Protein AF-A0A936Q5A4-F1 (afdb_monomer_lite)

Secondary structure (DSSP, 8-state):
--SSPPP--EE---SS-EETTEEBPB---GGGHHHHHHHHHHHHHHHHHHHHHHHHHHHHHHHTTTSTTHHHHHHHHHHHHHHHHHHHHHHHHHHHHHHHHHHHTT--EEEEEEESSSSEEEEEEESS--SS-EETTEEBPBTTPEEEESSSS-EE----EEEEE--SS-TTS-HHHHHHHHHHH-EEPB--

Radius of gyration: 20.7 Å; chains: 1; bounding box: 49×30×66 Å

Foldseek 3Di:
DDDDFDQFADDDAFPPDDDPNFGFFFFFALVCQVVLVVLQVVLQVVLVVLVVQLVVLVVQLVVCPPPPCNVVSVVSSVVSVVVSVVSQVVLLVVSVVVLVVRVVVPGGWGAACDDPPPDGLGIKGFNDAAPADDRPNGHFHKFQTWIRTSHDDIGTHHDAALVDFDFNDPPPDPCPVRVVVSNVIGHTHGHD

Structure (mmCIF, N/CA/C/O backbone):
data_AF-A0A936Q5A4-F1
#
_entry.id   AF-A0A936Q5A4-F1
#
loop_
_atom_site.group_PDB
_atom_site.id
_atom_site.type_symbol
_atom_site.label_atom_id
_atom_site.label_alt_id
_atom_site.label_comp_id
_atom_site.label_asym_id
_atom_site.label_entity_id
_atom_site.label_seq_id
_atom_site.pdbx_PDB_ins_code
_atom_site.Cartn_x
_atom_site.Cartn_y
_atom_site.Cartn_z
_atom_site.occupancy
_atom_site.B_iso_or_equiv
_atom_site.auth_seq_id
_atom_site.auth_comp_id
_atom_site.auth_asym_id
_atom_site.auth_atom_id
_atom_site.pdbx_PDB_model_num
ATOM 1 N N . MET A 1 1 ? -12.667 -2.696 -1.954 1.00 37.38 1 MET A N 1
ATOM 2 C CA . MET A 1 1 ? -12.522 -2.357 -3.385 1.00 37.38 1 MET A CA 1
ATOM 3 C C . MET A 1 1 ? -12.455 -0.845 -3.484 1.00 37.38 1 MET A C 1
ATOM 5 O O . MET A 1 1 ? -13.443 -0.190 -3.174 1.00 37.38 1 MET A O 1
ATOM 9 N N . HIS A 1 2 ? -11.278 -0.306 -3.791 1.00 42.81 2 HIS A N 1
ATOM 10 C CA . HIS A 1 2 ? -11.069 1.128 -3.991 1.00 42.81 2 HIS A CA 1
ATOM 11 C C . HIS A 1 2 ? -11.726 1.558 -5.322 1.00 42.81 2 HIS A C 1
ATOM 13 O O . HIS A 1 2 ? -11.563 0.855 -6.322 1.00 42.81 2 HIS A O 1
ATOM 19 N N . PRO A 1 3 ? -12.502 2.663 -5.364 1.00 50.62 3 PRO A N 1
ATOM 20 C CA . PRO A 1 3 ? -12.944 3.253 -6.622 1.00 50.62 3 PRO A CA 1
ATOM 21 C C . PRO A 1 3 ? -11.748 3.928 -7.297 1.00 50.62 3 PRO A C 1
ATOM 23 O O . PRO A 1 3 ? -11.282 4.953 -6.820 1.00 50.62 3 PRO A O 1
ATOM 26 N N . LEU A 1 4 ? -11.315 3.345 -8.410 1.00 48.78 4 LEU A N 1
ATOM 27 C CA . LEU A 1 4 ? -10.126 3.653 -9.207 1.00 48.78 4 LEU A CA 1
ATOM 28 C C . LEU A 1 4 ? -8.837 2.976 -8.720 1.00 48.78 4 LEU A C 1
ATOM 30 O O . LEU A 1 4 ? -8.410 3.166 -7.591 1.00 48.78 4 LEU A O 1
ATOM 34 N N . PRO A 1 5 ? -8.181 2.208 -9.590 1.00 55.22 5 PRO A N 1
ATOM 35 C CA . PRO A 1 5 ? -6.798 1.823 -9.380 1.00 55.22 5 PRO A CA 1
ATOM 36 C C .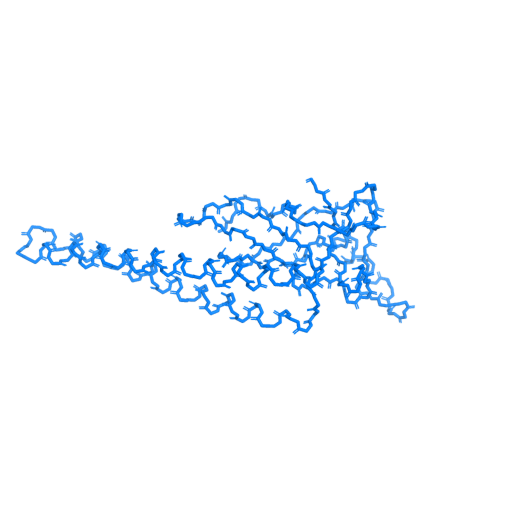 PRO A 1 5 ? -5.854 3.021 -9.584 1.00 55.22 5 PRO A C 1
ATOM 38 O O . PRO A 1 5 ? -6.187 3.941 -10.340 1.00 55.22 5 PRO A O 1
ATOM 41 N N . PRO A 1 6 ? -4.690 3.038 -8.915 1.00 65.00 6 PRO A N 1
ATOM 42 C CA . PRO A 1 6 ? -3.858 4.225 -8.822 1.00 65.00 6 PRO A CA 1
ATOM 43 C C . PRO A 1 6 ? -3.269 4.635 -10.168 1.00 65.00 6 PRO A C 1
ATOM 45 O O . PRO A 1 6 ? -2.669 3.852 -10.913 1.00 65.00 6 PRO A O 1
ATOM 48 N N . VAL A 1 7 ? -3.400 5.930 -10.421 1.00 73.31 7 VAL A N 1
ATOM 49 C CA . VAL A 1 7 ? -2.495 6.676 -11.282 1.00 73.31 7 VAL A CA 1
ATOM 50 C C . VAL A 1 7 ? -1.293 7.057 -10.416 1.00 73.31 7 VAL A C 1
ATOM 52 O O . VAL A 1 7 ? -1.463 7.521 -9.286 1.00 73.31 7 VAL A O 1
ATOM 55 N N . LEU A 1 8 ? -0.081 6.797 -10.905 1.00 78.75 8 LEU A N 1
ATOM 56 C CA . LEU A 1 8 ? 1.142 7.000 -10.135 1.00 78.75 8 LEU A CA 1
ATOM 57 C C . LEU A 1 8 ? 1.443 8.489 -9.941 1.00 78.75 8 LEU A C 1
ATOM 59 O O . LEU A 1 8 ? 2.065 9.135 -10.774 1.00 78.75 8 LEU A O 1
ATOM 63 N N . THR A 1 9 ? 1.054 9.008 -8.788 1.00 79.88 9 THR A N 1
ATOM 64 C CA . THR A 1 9 ? 1.416 10.345 -8.306 1.00 79.88 9 THR A CA 1
ATOM 65 C C . THR A 1 9 ? 2.540 10.248 -7.276 1.00 79.88 9 THR A C 1
ATOM 67 O O . THR A 1 9 ? 2.590 9.262 -6.544 1.00 79.88 9 THR A O 1
ATOM 70 N N . GLY A 1 10 ? 3.416 11.252 -7.155 1.00 81.06 10 GLY A N 1
ATOM 71 C CA . GLY A 1 10 ? 4.368 11.337 -6.036 1.00 81.06 10 GLY A CA 1
ATOM 72 C C . GLY A 1 10 ? 5.844 11.517 -6.411 1.00 81.06 10 GLY A C 1
ATOM 73 O O . GLY A 1 10 ? 6.179 12.211 -7.362 1.00 81.06 10 GLY A O 1
ATOM 74 N N . GLY A 1 11 ? 6.723 10.974 -5.561 1.00 72.31 11 GLY A N 1
ATOM 75 C CA . GLY A 1 11 ? 8.165 11.249 -5.496 1.00 72.31 11 GLY A CA 1
ATOM 76 C C . GLY A 1 11 ? 9.022 10.495 -6.523 1.00 72.31 11 GLY A C 1
ATOM 77 O O . GLY A 1 11 ? 8.557 9.568 -7.186 1.00 72.31 11 GLY A O 1
ATOM 78 N N . PRO A 1 12 ? 10.302 10.886 -6.666 1.00 70.00 12 PRO A N 1
ATOM 79 C CA . PRO A 1 12 ? 10.798 11.280 -7.969 1.00 70.00 12 PRO A CA 1
ATOM 80 C C . PRO A 1 12 ? 10.925 10.101 -8.944 1.00 70.00 12 PRO A C 1
ATOM 82 O O . PRO A 1 12 ? 11.543 9.071 -8.636 1.00 70.00 12 PRO A O 1
ATOM 85 N N . PRO A 1 13 ? 10.394 10.263 -10.160 1.00 77.62 13 PRO A N 1
ATOM 86 C CA . PRO A 1 13 ? 10.689 9.375 -11.272 1.00 77.62 13 PRO A CA 1
ATOM 87 C C . PRO A 1 13 ? 12.168 9.488 -11.695 1.00 77.62 13 PRO A C 1
ATOM 89 O O . PRO A 1 13 ? 12.983 10.181 -11.079 1.00 77.62 13 PRO A O 1
ATOM 92 N N . ALA A 1 14 ? 12.582 8.729 -12.707 1.00 82.94 14 ALA A N 1
ATOM 93 C CA . ALA A 1 14 ? 13.964 8.704 -13.170 1.00 82.94 14 ALA A CA 1
ATOM 94 C C . ALA A 1 14 ? 14.436 10.104 -13.617 1.00 82.94 14 ALA A C 1
ATOM 96 O O . ALA A 1 14 ? 13.806 10.694 -14.491 1.00 82.94 14 ALA A O 1
ATOM 97 N N . PRO A 1 15 ? 15.567 10.621 -13.092 1.00 80.50 15 PRO A N 1
ATOM 98 C CA . PRO A 1 15 ? 16.010 11.999 -13.342 1.00 80.50 15 PRO A CA 1
ATOM 99 C C . PRO A 1 15 ? 16.393 12.279 -14.803 1.00 80.50 15 PRO A C 1
ATOM 101 O O . PRO A 1 15 ? 16.500 13.433 -15.202 1.00 80.50 15 PRO A O 1
ATOM 104 N N . ASN A 1 16 ? 16.654 11.236 -15.593 1.00 86.12 16 ASN A N 1
ATOM 105 C CA . ASN A 1 16 ? 17.267 11.341 -16.916 1.00 86.12 16 ASN A CA 1
ATOM 106 C C . ASN A 1 16 ? 16.658 10.408 -17.975 1.00 86.12 16 ASN A C 1
ATOM 108 O O . ASN A 1 16 ? 17.156 10.373 -19.098 1.00 86.12 16 ASN A O 1
ATOM 112 N N . VAL A 1 17 ? 15.623 9.634 -17.639 1.00 89.31 17 VAL A N 1
ATOM 113 C CA . VAL A 1 17 ? 14.974 8.721 -18.588 1.00 89.31 17 VAL A CA 1
ATOM 114 C C . VAL A 1 17 ? 13.547 9.185 -18.800 1.00 89.31 17 VAL A C 1
ATOM 116 O O . VAL A 1 17 ? 12.733 9.140 -17.879 1.00 89.31 17 VAL A O 1
ATOM 119 N N . LEU A 1 18 ? 13.270 9.635 -20.022 1.00 89.62 18 LEU A N 1
ATOM 120 C CA . LEU A 1 18 ? 11.949 10.076 -20.444 1.00 89.62 18 LEU A CA 1
ATOM 121 C C . LEU A 1 18 ? 11.281 8.993 -21.287 1.00 89.62 18 LEU A C 1
ATOM 123 O O . LEU A 1 18 ? 11.891 8.432 -22.196 1.00 89.62 18 LEU A O 1
ATOM 127 N N . ILE A 1 19 ? 10.007 8.750 -21.017 1.00 87.88 19 ILE A N 1
ATOM 128 C CA . ILE A 1 19 ? 9.121 7.910 -21.812 1.00 87.88 19 ILE A CA 1
ATOM 129 C C . ILE A 1 19 ? 7.900 8.767 -22.153 1.00 87.88 19 ILE A C 1
ATOM 131 O O . ILE A 1 19 ? 7.297 9.376 -21.278 1.00 87.88 19 ILE A O 1
ATOM 135 N N . GLY A 1 20 ? 7.587 8.918 -23.442 1.00 84.00 20 GLY A N 1
ATOM 136 C CA . GLY A 1 20 ? 6.508 9.816 -23.873 1.00 84.00 20 GLY A CA 1
ATOM 137 C C . GLY A 1 20 ? 6.646 11.255 -23.353 1.00 84.00 20 GLY A C 1
ATOM 138 O O . GLY A 1 20 ? 5.641 11.866 -23.016 1.00 84.00 20 GLY A O 1
ATOM 139 N N . TYR A 1 21 ? 7.881 11.772 -23.273 1.00 85.19 21 TYR A N 1
ATOM 140 C CA . TYR A 1 21 ? 8.246 13.096 -22.729 1.00 85.19 21 TYR A CA 1
ATOM 141 C C . TYR A 1 21 ? 8.096 13.280 -21.211 1.00 85.19 21 TYR A C 1
ATOM 143 O O . TYR A 1 21 ? 8.393 14.359 -20.707 1.00 85.19 21 TYR A O 1
ATOM 151 N N . LEU A 1 22 ? 7.708 12.236 -20.480 1.00 86.75 22 LEU A N 1
ATOM 152 C CA . LEU A 1 22 ? 7.526 12.257 -19.030 1.00 86.75 22 LEU A CA 1
ATOM 153 C C . LEU A 1 22 ? 8.560 11.353 -18.357 1.00 86.75 22 LEU A C 1
ATOM 155 O O . LEU A 1 22 ? 9.057 10.398 -18.954 1.00 86.75 22 LEU A O 1
ATOM 159 N N . MET A 1 23 ? 8.927 11.666 -17.120 1.00 87.81 23 MET A N 1
ATOM 160 C CA . MET A 1 23 ? 9.971 10.934 -16.408 1.00 87.81 23 MET A CA 1
ATOM 161 C C . MET A 1 23 ? 9.507 9.510 -16.077 1.00 87.81 23 MET A C 1
ATOM 163 O O . MET A 1 23 ? 8.408 9.301 -15.564 1.00 87.81 23 MET A O 1
ATOM 167 N N . ALA A 1 24 ? 10.345 8.519 -16.375 1.00 90.81 24 ALA A N 1
ATOM 168 C CA . ALA A 1 24 ? 9.991 7.111 -16.244 1.00 90.81 24 ALA A CA 1
ATOM 169 C C . ALA A 1 24 ? 9.980 6.634 -14.785 1.00 90.81 24 ALA A C 1
ATOM 171 O O . ALA A 1 24 ? 10.880 6.957 -14.008 1.00 90.81 24 ALA A O 1
ATOM 172 N N . TRP A 1 25 ? 9.003 5.806 -14.420 1.00 91.38 25 TRP A N 1
ATOM 173 C CA . TRP A 1 25 ? 8.920 5.224 -13.080 1.00 91.38 25 TRP A CA 1
ATOM 174 C C . TRP A 1 25 ? 9.818 4.005 -12.909 1.00 91.38 25 TRP A C 1
ATOM 176 O O . TRP A 1 25 ? 9.953 3.161 -13.799 1.00 91.38 25 TRP A O 1
ATOM 186 N N . LYS A 1 26 ? 10.393 3.907 -11.711 1.00 93.19 26 LYS A N 1
ATOM 187 C CA . LYS A 1 26 ? 11.286 2.828 -11.296 1.00 93.19 26 LYS A CA 1
ATOM 188 C C . LYS A 1 26 ? 10.664 2.041 -10.150 1.00 93.19 26 LYS A C 1
ATOM 190 O O . LYS A 1 26 ? 10.246 2.628 -9.153 1.00 93.19 26 LYS A O 1
ATOM 195 N N . GLY A 1 27 ? 10.639 0.724 -10.278 1.00 92.25 27 GLY A N 1
ATOM 196 C CA . GLY A 1 27 ? 10.258 -0.184 -9.209 1.00 92.25 27 GLY A CA 1
ATOM 197 C C . GLY A 1 27 ? 11.411 -0.402 -8.244 1.00 92.25 27 GLY A C 1
ATOM 198 O O . GLY A 1 27 ? 12.525 0.082 -8.447 1.00 92.25 27 GLY A O 1
ATOM 199 N N . ILE A 1 28 ? 11.156 -1.151 -7.183 1.00 92.75 28 ILE A N 1
ATOM 200 C CA . ILE A 1 28 ? 12.224 -1.562 -6.276 1.00 92.75 28 ILE A CA 1
ATOM 201 C C . ILE A 1 28 ? 13.073 -2.677 -6.895 1.00 92.75 28 ILE A C 1
ATOM 203 O O . ILE A 1 28 ? 12.580 -3.437 -7.735 1.00 92.75 28 ILE A O 1
ATOM 207 N N . PRO A 1 29 ? 14.338 -2.838 -6.468 1.00 86.50 29 PRO A N 1
ATOM 208 C CA . PRO A 1 29 ? 15.112 -4.021 -6.811 1.00 86.50 29 PRO A CA 1
ATOM 209 C C . PRO A 1 29 ? 14.345 -5.292 -6.429 1.00 86.50 29 PRO A C 1
ATOM 211 O O . PRO A 1 29 ? 13.859 -5.408 -5.303 1.00 86.50 29 PRO A O 1
ATOM 214 N N . LEU A 1 30 ? 14.279 -6.271 -7.336 1.00 76.81 30 LEU A N 1
ATOM 215 C CA . LEU A 1 30 ? 13.471 -7.486 -7.151 1.00 76.81 30 LEU A CA 1
ATOM 216 C C . LEU A 1 30 ? 13.832 -8.264 -5.869 1.00 76.81 30 LEU A C 1
ATOM 218 O O . LEU A 1 30 ? 12.978 -8.906 -5.267 1.00 76.81 30 LEU A O 1
ATOM 222 N N . ALA A 1 31 ? 15.080 -8.152 -5.403 1.00 79.44 31 ALA A N 1
ATOM 223 C CA . ALA A 1 31 ? 15.535 -8.740 -4.143 1.00 79.44 31 ALA A CA 1
ATOM 224 C C . ALA A 1 31 ? 14.846 -8.154 -2.892 1.00 79.44 31 ALA A C 1
ATOM 226 O O . ALA A 1 31 ? 14.717 -8.850 -1.889 1.00 79.44 31 ALA A O 1
ATOM 227 N N . ALA A 1 32 ? 14.391 -6.898 -2.934 1.00 82.94 32 ALA A N 1
ATOM 228 C CA . ALA A 1 32 ? 13.703 -6.247 -1.817 1.00 82.94 32 ALA A CA 1
ATOM 229 C C . ALA A 1 32 ? 12.193 -6.561 -1.779 1.00 82.94 32 ALA A C 1
ATOM 231 O O . ALA A 1 32 ? 11.551 -6.402 -0.739 1.00 82.94 32 ALA A O 1
ATOM 232 N N . ALA A 1 33 ? 11.621 -7.041 -2.890 1.00 85.69 33 ALA A N 1
ATOM 233 C CA . ALA A 1 33 ? 10.179 -7.219 -3.046 1.00 85.69 33 ALA A CA 1
ATOM 234 C C . ALA A 1 33 ? 9.550 -8.238 -2.082 1.00 85.69 33 ALA A C 1
ATOM 236 O O . ALA A 1 33 ? 8.516 -7.912 -1.493 1.00 85.69 33 ALA A O 1
ATOM 237 N N . PRO A 1 34 ? 10.153 -9.418 -1.824 1.00 87.00 34 PRO A N 1
ATOM 238 C CA . PRO A 1 34 ? 9.590 -10.380 -0.878 1.00 87.00 34 PRO A CA 1
ATOM 239 C C . PRO A 1 34 ? 9.469 -9.831 0.547 1.00 87.00 34 PRO A C 1
ATOM 241 O O . PRO A 1 34 ? 8.490 -10.120 1.228 1.00 87.00 34 PRO A O 1
ATOM 244 N N . GLY A 1 35 ? 10.433 -9.014 0.991 1.00 85.19 35 GLY A N 1
ATOM 245 C CA . GLY A 1 35 ? 10.423 -8.426 2.332 1.00 85.19 35 GLY A CA 1
ATOM 246 C C . GLY A 1 35 ? 9.286 -7.422 2.520 1.00 85.19 35 GLY A C 1
ATOM 247 O O . GLY A 1 35 ? 8.566 -7.487 3.515 1.00 85.19 35 GLY A O 1
ATOM 248 N N . ILE A 1 36 ? 9.080 -6.540 1.536 1.00 87.19 36 ILE A N 1
ATOM 249 C CA . ILE A 1 36 ? 7.986 -5.558 1.559 1.00 87.19 36 ILE A CA 1
ATOM 250 C C . ILE A 1 36 ? 6.625 -6.257 1.448 1.00 87.19 36 ILE A C 1
ATOM 252 O O . ILE A 1 36 ? 5.720 -5.952 2.223 1.00 87.19 36 ILE A O 1
ATOM 256 N N . MET A 1 37 ? 6.489 -7.245 0.555 1.00 86.75 37 MET A N 1
ATOM 257 C CA . MET A 1 37 ? 5.259 -8.036 0.436 1.00 86.75 37 MET A CA 1
ATOM 258 C C . MET A 1 37 ? 4.914 -8.762 1.738 1.00 86.75 37 MET A C 1
ATOM 260 O O . MET A 1 37 ? 3.784 -8.658 2.213 1.00 86.75 37 MET A O 1
ATOM 264 N N . ALA A 1 38 ? 5.878 -9.454 2.350 1.00 86.69 38 ALA A N 1
ATOM 265 C CA . ALA A 1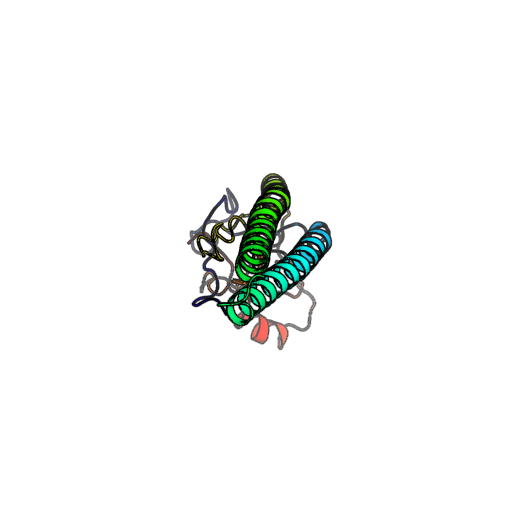 38 ? 5.651 -10.177 3.598 1.00 86.69 38 ALA A CA 1
ATOM 266 C C . ALA A 1 38 ? 5.250 -9.236 4.746 1.00 86.69 38 ALA A C 1
ATOM 268 O O . ALA A 1 38 ? 4.327 -9.551 5.497 1.00 86.69 38 ALA A O 1
ATOM 269 N N . ALA A 1 39 ? 5.896 -8.069 4.852 1.00 86.44 39 ALA A N 1
ATOM 270 C CA . ALA A 1 39 ? 5.536 -7.052 5.836 1.00 86.44 39 ALA A CA 1
ATOM 271 C C . ALA A 1 39 ? 4.106 -6.533 5.615 1.00 86.44 39 ALA A C 1
ATOM 273 O O . ALA A 1 39 ? 3.321 -6.500 6.563 1.00 86.44 39 ALA A O 1
ATOM 274 N N . SER A 1 40 ? 3.741 -6.208 4.368 1.00 86.38 40 SER A N 1
ATOM 275 C CA . SER A 1 40 ? 2.396 -5.724 4.033 1.00 86.38 40 SER A CA 1
ATOM 276 C C . SER A 1 40 ? 1.311 -6.753 4.365 1.00 86.38 40 SER A C 1
ATOM 278 O O . SER A 1 40 ? 0.380 -6.426 5.098 1.00 86.38 40 SER A O 1
ATOM 280 N N . ALA A 1 41 ? 1.492 -8.018 3.970 1.00 88.12 41 ALA A N 1
ATOM 281 C CA . ALA A 1 41 ? 0.543 -9.093 4.252 1.00 88.12 41 ALA A CA 1
ATOM 282 C C . ALA A 1 41 ? 0.380 -9.351 5.761 1.00 88.12 41 ALA A C 1
ATOM 284 O O . ALA A 1 41 ? -0.734 -9.544 6.248 1.00 88.12 41 ALA A O 1
ATOM 285 N N . ALA A 1 42 ? 1.479 -9.316 6.525 1.00 87.50 42 ALA A N 1
ATOM 286 C CA . ALA A 1 42 ? 1.429 -9.460 7.978 1.00 87.50 42 ALA A CA 1
ATOM 287 C C . ALA A 1 42 ? 0.692 -8.286 8.650 1.00 87.50 42 ALA A C 1
ATOM 289 O O . ALA A 1 42 ? -0.113 -8.496 9.565 1.00 87.50 42 ALA A O 1
ATOM 290 N N . THR A 1 43 ? 0.935 -7.053 8.189 1.00 89.88 43 THR A N 1
ATOM 291 C CA . THR A 1 43 ? 0.241 -5.867 8.709 1.00 89.88 43 THR A CA 1
ATOM 292 C C . THR A 1 43 ? -1.243 -5.877 8.354 1.00 89.88 43 THR A C 1
ATOM 294 O O . THR A 1 43 ? -2.067 -5.639 9.231 1.00 89.88 43 THR A O 1
ATOM 297 N N . GLU A 1 44 ? -1.611 -6.255 7.128 1.00 88.19 44 GLU A N 1
ATOM 298 C CA . GLU A 1 44 ? -3.005 -6.342 6.683 1.00 88.19 44 GLU A CA 1
ATOM 299 C C . GLU A 1 44 ? -3.795 -7.367 7.505 1.00 88.19 44 GLU A C 1
ATOM 301 O O . GLU A 1 44 ? -4.855 -7.042 8.040 1.00 88.19 44 GLU A O 1
ATOM 306 N N . ALA A 1 45 ? -3.242 -8.568 7.707 1.00 88.62 45 ALA A N 1
ATOM 307 C CA . ALA A 1 45 ? -3.874 -9.597 8.531 1.00 88.62 45 ALA A CA 1
ATOM 308 C C . ALA A 1 45 ? -4.090 -9.131 9.983 1.00 88.62 45 ALA A C 1
ATOM 310 O O . ALA A 1 45 ? -5.147 -9.367 10.574 1.00 88.62 45 ALA A O 1
ATOM 311 N N . THR A 1 46 ? -3.105 -8.428 10.552 1.00 90.38 46 THR A N 1
ATOM 312 C CA . THR A 1 46 ? -3.188 -7.882 11.916 1.00 90.38 46 THR A CA 1
ATOM 313 C C . THR A 1 46 ? -4.267 -6.805 12.020 1.00 90.38 46 THR A C 1
ATOM 315 O O . THR A 1 46 ? -5.084 -6.822 12.942 1.00 90.38 46 THR A O 1
ATOM 318 N N . LEU A 1 47 ? -4.307 -5.882 11.059 1.00 90.25 47 LEU A N 1
ATOM 319 C CA . LEU A 1 47 ? -5.282 -4.796 11.033 1.00 90.25 47 LEU A CA 1
ATOM 320 C C . LEU A 1 47 ? -6.704 -5.320 10.818 1.00 90.25 47 LEU A C 1
ATOM 322 O O . LEU A 1 47 ? -7.615 -4.909 11.535 1.00 90.25 47 LEU A O 1
ATOM 326 N N . GLN A 1 48 ? -6.892 -6.293 9.925 1.00 88.62 48 GLN A N 1
ATOM 327 C CA . GLN A 1 48 ? -8.186 -6.940 9.713 1.00 88.62 48 GLN A CA 1
ATOM 328 C C . GLN A 1 48 ? -8.692 -7.644 10.983 1.00 88.62 48 GLN A C 1
ATOM 330 O O . GLN A 1 48 ? -9.885 -7.572 11.303 1.00 88.62 48 GLN A O 1
ATOM 335 N N . ALA A 1 49 ? -7.803 -8.297 11.739 1.00 91.50 49 ALA A N 1
ATOM 336 C CA . ALA A 1 49 ? -8.152 -8.920 13.013 1.00 91.50 49 ALA A CA 1
ATOM 337 C C . ALA A 1 49 ? -8.586 -7.880 14.062 1.00 91.50 49 ALA A C 1
ATOM 339 O O . ALA A 1 49 ? -9.609 -8.069 14.724 1.00 91.50 49 ALA A O 1
ATOM 340 N N . LEU A 1 50 ? -7.865 -6.759 14.180 1.00 92.12 50 LEU A N 1
ATOM 341 C CA . LEU A 1 50 ? -8.194 -5.678 15.116 1.00 92.12 50 LEU A CA 1
ATOM 342 C C . LEU A 1 50 ? -9.502 -4.962 14.758 1.00 92.12 50 LEU A C 1
ATOM 344 O O . LEU A 1 50 ? -10.312 -4.691 15.641 1.00 92.12 50 LEU A O 1
ATOM 348 N N . GLU A 1 51 ? -9.757 -4.706 13.475 1.00 90.38 51 GLU A N 1
ATOM 349 C CA . GLU A 1 51 ? -11.031 -4.132 13.027 1.00 90.38 51 GLU A CA 1
ATOM 350 C C . GLU A 1 51 ? -12.207 -5.080 13.276 1.00 90.38 51 GLU A C 1
ATOM 352 O O . GLU A 1 51 ? -13.295 -4.646 13.656 1.00 90.38 51 GLU A O 1
ATOM 357 N N . THR A 1 52 ? -11.994 -6.385 13.096 1.00 93.12 52 THR A N 1
ATOM 358 C CA . THR A 1 52 ? -13.002 -7.398 13.428 1.00 93.12 52 THR A CA 1
ATOM 359 C C . THR A 1 52 ? -13.271 -7.416 14.933 1.00 93.12 52 THR A C 1
ATOM 361 O O . THR A 1 52 ? -14.430 -7.412 15.344 1.00 93.12 52 THR A O 1
ATOM 364 N N . ALA A 1 53 ? -12.225 -7.355 15.762 1.00 93.81 53 ALA A N 1
ATOM 365 C CA . ALA A 1 53 ? -12.358 -7.280 17.214 1.00 93.81 53 ALA A CA 1
ATOM 366 C C . ALA A 1 53 ? -13.104 -6.013 17.668 1.00 93.81 53 ALA A C 1
ATOM 368 O O . ALA A 1 53 ? -13.975 -6.098 18.534 1.00 93.81 53 ALA A O 1
ATOM 369 N N . ALA A 1 54 ? -12.828 -4.859 17.051 1.00 94.38 54 ALA A N 1
ATOM 370 C CA . ALA A 1 54 ? -13.541 -3.613 17.326 1.00 94.38 54 ALA A CA 1
ATOM 371 C C . ALA A 1 54 ? -15.040 -3.730 17.003 1.00 94.38 54 ALA A C 1
ATOM 373 O O . ALA A 1 54 ? -15.870 -3.418 17.854 1.00 94.38 54 ALA A O 1
ATOM 374 N N . LYS A 1 55 ? -15.398 -4.282 15.835 1.00 94.56 55 LYS A N 1
ATOM 375 C CA . LYS A 1 55 ? -16.802 -4.522 15.448 1.00 94.56 55 LYS A CA 1
ATOM 376 C C . LYS A 1 55 ? -17.525 -5.464 16.414 1.00 94.56 55 LYS A C 1
ATOM 378 O O . LYS A 1 55 ? -18.682 -5.235 16.756 1.00 94.56 55 LYS A O 1
ATOM 383 N N . VAL A 1 56 ? -16.850 -6.520 16.873 1.00 96.62 56 VAL A N 1
ATOM 384 C CA . VAL A 1 56 ? -17.405 -7.450 17.870 1.00 96.62 56 VAL A CA 1
ATOM 385 C C . VAL A 1 56 ? -17.625 -6.746 19.211 1.00 96.62 56 VAL A C 1
ATOM 387 O O . VAL A 1 56 ? -18.668 -6.9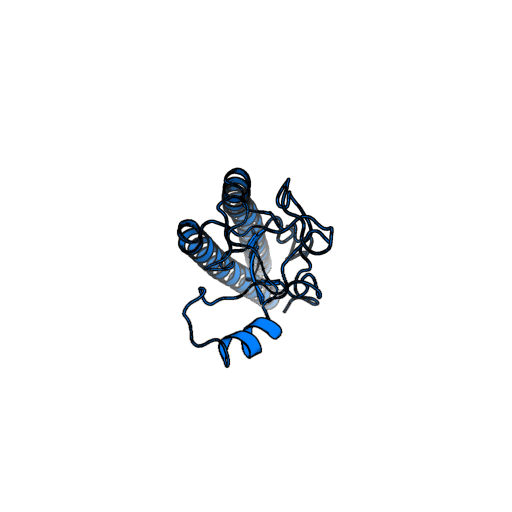35 19.835 1.00 96.62 56 VAL A O 1
ATOM 390 N N . ALA A 1 57 ? -16.685 -5.903 19.644 1.00 96.62 57 ALA A N 1
ATOM 391 C CA . ALA A 1 57 ? -16.810 -5.147 20.885 1.00 96.62 57 ALA A CA 1
ATOM 392 C C . ALA A 1 57 ? -17.941 -4.100 20.822 1.00 96.62 57 ALA A C 1
ATOM 394 O O . ALA A 1 57 ? -18.688 -3.950 21.786 1.00 96.62 57 ALA A O 1
ATOM 395 N N . GLU A 1 58 ? -18.127 -3.431 19.681 1.00 95.81 58 GLU A N 1
ATOM 396 C CA . GLU A 1 58 ? -19.255 -2.519 19.440 1.00 95.81 58 GLU A CA 1
ATOM 397 C C . GLU A 1 58 ? -20.604 -3.252 19.470 1.00 95.81 58 GLU A C 1
ATOM 399 O O . GLU A 1 58 ? -21.552 -2.786 20.106 1.00 95.81 58 GLU A O 1
ATOM 404 N N . ALA A 1 59 ? -20.688 -4.436 18.856 1.00 97.00 59 ALA A N 1
ATOM 405 C CA . ALA A 1 59 ? -21.887 -5.271 18.915 1.00 97.00 59 ALA A CA 1
ATOM 406 C C . ALA A 1 59 ? -22.193 -5.735 20.350 1.00 97.00 59 ALA A C 1
ATOM 408 O O . ALA A 1 59 ? -23.349 -5.711 20.778 1.00 97.00 59 ALA A O 1
ATOM 409 N N . ALA A 1 60 ? -21.164 -6.101 21.121 1.00 96.25 60 ALA A N 1
ATOM 410 C CA . ALA A 1 60 ? -21.310 -6.448 22.532 1.00 96.25 60 ALA A CA 1
ATOM 411 C C . ALA A 1 60 ? -21.784 -5.250 23.374 1.00 96.25 60 ALA A C 1
ATOM 413 O O . ALA A 1 60 ? -22.642 -5.411 24.242 1.00 96.25 60 ALA A O 1
ATOM 414 N N . ALA A 1 61 ? -21.284 -4.042 23.092 1.00 97.00 61 ALA A N 1
ATOM 415 C CA . ALA A 1 61 ? -21.748 -2.814 23.734 1.00 97.00 61 ALA A CA 1
ATOM 416 C C . ALA A 1 61 ? -23.223 -2.523 23.424 1.00 97.00 61 ALA A C 1
ATOM 418 O O . ALA A 1 61 ? -23.983 -2.199 24.336 1.00 97.00 61 ALA A O 1
ATOM 419 N N . ALA A 1 62 ? -23.646 -2.702 22.169 1.00 96.75 62 ALA A N 1
ATOM 420 C CA . ALA A 1 62 ? -25.045 -2.556 21.775 1.00 96.75 62 ALA A CA 1
ATOM 421 C C . ALA A 1 62 ? -25.952 -3.581 22.479 1.00 96.75 62 ALA A C 1
ATOM 423 O O . ALA A 1 62 ? -27.014 -3.220 22.982 1.00 96.75 62 ALA A O 1
ATOM 424 N N . ALA A 1 63 ? -25.517 -4.840 22.578 1.00 97.31 63 ALA A N 1
ATOM 425 C CA . ALA A 1 63 ? -26.264 -5.896 23.263 1.00 97.31 63 ALA A CA 1
ATOM 426 C C . ALA A 1 63 ? -26.378 -5.670 24.782 1.00 97.31 63 ALA A C 1
ATOM 428 O O . ALA A 1 63 ? -27.367 -6.065 25.395 1.00 97.31 63 ALA A O 1
ATOM 429 N N . ALA A 1 64 ? -25.382 -5.026 25.395 1.00 97.25 64 ALA A N 1
ATOM 430 C CA . ALA A 1 64 ? -25.371 -4.726 26.824 1.00 97.25 64 ALA A CA 1
ATOM 431 C C . ALA A 1 64 ? -26.208 -3.490 27.206 1.00 97.25 64 ALA A C 1
ATOM 433 O O . ALA A 1 64 ? -26.328 -3.192 28.399 1.00 97.25 64 ALA A O 1
ATOM 434 N N . ALA A 1 65 ? -26.773 -2.757 26.240 1.00 96.19 65 ALA A N 1
ATOM 435 C CA . ALA A 1 65 ? -27.537 -1.542 26.499 1.00 96.19 65 ALA A CA 1
ATOM 436 C C . ALA A 1 65 ? -28.703 -1.796 27.476 1.00 96.19 65 ALA A C 1
ATOM 438 O O . ALA A 1 65 ? -29.466 -2.748 27.335 1.00 96.19 65 ALA A O 1
ATOM 439 N N . GLY A 1 66 ? -28.827 -0.943 28.499 1.00 95.38 66 GLY A N 1
ATOM 440 C CA . GLY A 1 66 ? -29.851 -1.076 29.545 1.00 95.38 66 GLY A CA 1
ATOM 441 C C . GLY A 1 66 ? -29.519 -2.075 30.661 1.00 95.38 66 GLY A C 1
ATOM 442 O O . GLY A 1 66 ? -30.270 -2.173 31.628 1.00 95.38 66 GLY A O 1
ATOM 443 N N . THR A 1 67 ? -28.388 -2.780 30.579 1.00 97.19 67 THR A N 1
ATOM 444 C CA . THR A 1 67 ? -27.893 -3.638 31.665 1.00 97.19 67 THR A CA 1
ATOM 445 C C . THR A 1 67 ? -26.915 -2.879 32.576 1.00 97.19 67 THR A C 1
ATOM 447 O O . THR A 1 67 ? -26.275 -1.923 32.126 1.00 97.19 67 THR A O 1
ATOM 450 N N . PRO A 1 68 ? -26.691 -3.327 33.829 1.00 97.31 68 PRO A N 1
ATOM 451 C CA . PRO A 1 68 ? -25.620 -2.790 34.677 1.00 97.31 68 PRO A CA 1
ATOM 452 C C . PRO A 1 68 ? -24.212 -2.902 34.060 1.00 97.31 68 PRO A C 1
ATOM 454 O O . PRO A 1 68 ? -23.314 -2.162 34.451 1.00 97.31 68 PRO A O 1
ATOM 457 N N . GLY A 1 69 ? -24.013 -3.809 33.092 1.00 96.00 69 GLY A N 1
ATOM 458 C CA . GLY A 1 69 ? -22.745 -4.008 32.383 1.00 96.00 69 GLY A CA 1
ATOM 459 C C . GLY A 1 69 ? -22.502 -3.053 31.208 1.00 96.00 69 GLY A C 1
ATOM 460 O O . GLY A 1 69 ? -21.397 -3.049 30.664 1.00 96.00 69 GLY A O 1
ATOM 461 N N . ALA A 1 70 ? -23.485 -2.228 30.823 1.00 97.00 70 ALA A N 1
ATOM 462 C CA . ALA A 1 70 ? -23.373 -1.320 29.677 1.00 97.00 70 ALA A CA 1
ATOM 463 C C . ALA A 1 70 ? -22.121 -0.412 29.712 1.00 97.00 70 ALA A C 1
ATOM 465 O O . ALA A 1 70 ? -21.452 -0.304 28.680 1.00 97.00 70 ALA A O 1
ATOM 466 N N . PRO A 1 71 ? -21.727 0.189 30.859 1.00 96.88 71 PRO A N 1
ATOM 467 C CA . PRO A 1 71 ? -20.537 1.040 30.908 1.00 96.88 71 PRO A CA 1
ATOM 468 C C . PRO A 1 71 ? -19.242 0.277 30.607 1.00 96.88 71 PRO A C 1
ATOM 470 O O . PRO A 1 71 ? -18.379 0.780 29.889 1.00 96.88 71 PRO A O 1
ATOM 473 N N . ALA A 1 72 ? -19.114 -0.955 31.110 1.00 97.19 72 ALA A N 1
ATOM 474 C CA . ALA A 1 72 ? -17.933 -1.783 30.879 1.00 97.19 72 ALA A CA 1
ATOM 475 C C . ALA A 1 72 ? -17.829 -2.223 29.409 1.00 97.19 72 ALA A C 1
ATOM 477 O O . ALA A 1 72 ? -16.744 -2.186 28.828 1.00 97.19 72 ALA A O 1
ATOM 478 N N . ALA A 1 73 ? -18.956 -2.575 28.782 1.00 96.69 73 ALA A N 1
ATOM 479 C CA . ALA A 1 73 ? -18.988 -2.970 27.376 1.00 96.69 73 ALA A CA 1
ATOM 480 C C . ALA A 1 73 ? -18.674 -1.792 26.431 1.00 96.69 73 ALA A C 1
ATOM 482 O O . ALA A 1 73 ? -17.899 -1.947 25.489 1.00 96.69 73 ALA A O 1
ATOM 483 N N . ALA A 1 74 ? -19.189 -0.591 26.721 1.00 96.62 74 ALA A N 1
ATOM 484 C CA . ALA A 1 74 ? -18.862 0.621 25.964 1.00 96.62 74 ALA A CA 1
ATOM 485 C C . ALA A 1 74 ? -17.379 1.025 26.098 1.00 96.62 74 ALA A C 1
ATOM 487 O O . ALA A 1 74 ? -16.748 1.434 25.117 1.00 96.62 74 ALA A O 1
ATOM 488 N N . ALA A 1 75 ? -16.796 0.871 27.293 1.00 96.94 75 ALA A N 1
ATOM 489 C CA . ALA A 1 75 ? -15.369 1.096 27.511 1.00 96.94 75 ALA A CA 1
ATOM 490 C C . ALA A 1 75 ? -14.508 0.097 26.718 1.00 96.94 75 ALA A C 1
ATOM 492 O O . ALA A 1 75 ? -13.530 0.501 26.088 1.00 96.94 75 ALA A O 1
ATOM 493 N N . ALA A 1 76 ? -14.901 -1.181 26.680 1.00 95.94 76 ALA A N 1
ATOM 494 C CA . ALA A 1 76 ? -14.220 -2.205 25.889 1.00 95.94 76 ALA A CA 1
ATOM 495 C C . ALA A 1 76 ? -14.286 -1.920 24.377 1.00 95.94 76 ALA A C 1
ATOM 497 O O . ALA A 1 76 ? -13.268 -2.030 23.695 1.00 95.94 76 ALA A O 1
ATOM 498 N N . ALA A 1 77 ? -15.440 -1.482 23.859 1.00 96.94 77 ALA A N 1
ATOM 499 C CA . ALA A 1 77 ? -15.584 -1.064 22.461 1.00 96.94 77 ALA A CA 1
ATOM 500 C C . ALA A 1 77 ? -14.676 0.128 22.116 1.00 96.94 77 ALA A C 1
ATOM 502 O O . ALA A 1 77 ? -13.955 0.106 21.118 1.00 96.94 77 ALA A O 1
ATOM 503 N N . THR A 1 78 ? -14.641 1.138 22.990 1.00 96.12 78 THR A N 1
ATOM 504 C CA . THR A 1 78 ? -13.771 2.312 22.820 1.00 96.12 78 THR A CA 1
ATOM 505 C C . THR A 1 78 ? -12.291 1.922 22.833 1.00 96.12 78 THR A C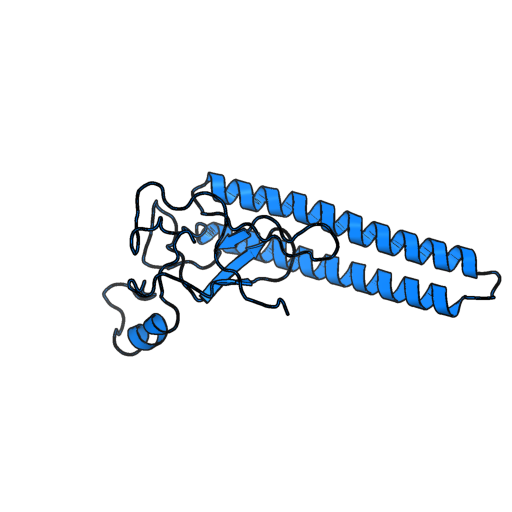 1
ATOM 507 O O . THR A 1 78 ? -11.527 2.378 21.982 1.00 96.12 78 THR A O 1
ATOM 510 N N . ALA A 1 79 ? -11.883 1.042 23.752 1.00 95.31 79 ALA A N 1
ATOM 511 C CA . ALA A 1 79 ? -10.512 0.544 23.833 1.00 95.31 79 ALA A CA 1
ATOM 512 C C . ALA A 1 79 ? -10.116 -0.274 22.593 1.00 95.31 79 ALA A C 1
ATOM 514 O O . ALA A 1 79 ? -9.020 -0.091 22.067 1.00 95.31 79 ALA A O 1
ATOM 515 N N . ALA A 1 80 ? -11.011 -1.128 22.084 1.00 95.00 80 ALA A N 1
ATOM 516 C CA . ALA A 1 80 ? -10.769 -1.911 20.874 1.00 95.00 80 ALA A CA 1
ATOM 517 C C . ALA A 1 80 ? -10.601 -1.015 19.635 1.00 95.00 80 ALA A C 1
ATOM 519 O O . ALA A 1 80 ? -9.696 -1.238 18.830 1.00 95.00 80 ALA A O 1
ATOM 520 N N . ARG A 1 81 ? -11.406 0.050 19.518 1.00 91.25 81 ARG A N 1
ATOM 521 C CA . ARG A 1 81 ? -11.251 1.049 18.454 1.00 91.25 81 ARG A CA 1
ATOM 522 C C . ARG A 1 81 ? -9.927 1.802 18.574 1.00 91.25 81 ARG A C 1
ATOM 524 O O . ARG A 1 81 ? -9.216 1.927 17.585 1.00 91.25 81 ARG A O 1
ATOM 531 N N . LEU A 1 82 ? -9.550 2.239 19.777 1.00 91.75 82 LEU A N 1
ATOM 532 C CA . LEU A 1 82 ? -8.265 2.909 20.002 1.00 91.75 82 LEU A CA 1
ATOM 533 C C . LEU A 1 82 ? -7.073 2.000 19.666 1.00 91.75 82 LEU A C 1
ATOM 535 O O . LEU A 1 82 ? -6.095 2.469 19.088 1.00 91.75 82 LEU A O 1
ATOM 539 N N . ALA A 1 83 ? -7.157 0.707 19.985 1.00 91.50 83 ALA A N 1
ATOM 540 C CA . ALA A 1 83 ? -6.125 -0.266 19.642 1.00 91.50 83 ALA A CA 1
ATOM 541 C C . ALA A 1 83 ? -5.996 -0.452 18.121 1.00 91.50 83 ALA A C 1
ATOM 543 O O . ALA A 1 83 ? -4.879 -0.455 17.604 1.00 91.50 83 ALA A O 1
ATOM 544 N N . ALA A 1 84 ? -7.119 -0.541 17.400 1.00 90.56 84 ALA A N 1
ATOM 545 C CA . ALA A 1 84 ? -7.122 -0.625 15.941 1.00 90.56 84 ALA A CA 1
ATOM 546 C C . ALA A 1 84 ? -6.514 0.632 15.292 1.00 90.56 84 ALA A C 1
ATOM 548 O O . ALA A 1 84 ? -5.625 0.516 14.455 1.00 90.56 84 ALA A O 1
ATOM 549 N N . GLU A 1 85 ? -6.929 1.829 15.713 1.00 89.31 85 GLU A N 1
ATOM 550 C CA . GLU A 1 85 ? -6.404 3.094 15.174 1.00 89.31 85 GLU A CA 1
ATOM 551 C C . GLU A 1 85 ? -4.915 3.300 15.511 1.00 89.31 85 GLU A C 1
ATOM 553 O O . GLU A 1 85 ? -4.133 3.748 14.672 1.00 89.31 85 GLU A O 1
ATOM 558 N N . THR A 1 86 ? -4.485 2.892 16.709 1.00 90.25 86 THR A N 1
ATOM 559 C CA . THR A 1 86 ? -3.066 2.928 17.099 1.00 90.25 86 THR A CA 1
ATOM 560 C C . THR A 1 86 ? -2.232 1.992 16.225 1.00 90.25 86 THR A C 1
ATOM 562 O O . THR A 1 86 ? -1.184 2.393 15.722 1.00 90.25 86 THR A O 1
ATOM 565 N N . ALA A 1 87 ? -2.711 0.767 15.990 1.00 91.00 87 ALA A N 1
ATOM 566 C CA . ALA A 1 87 ? -2.032 -0.190 15.125 1.00 91.00 87 ALA A CA 1
ATOM 567 C C . ALA A 1 87 ? -1.920 0.323 13.682 1.00 91.00 87 ALA A C 1
ATOM 569 O O . ALA A 1 87 ? -0.850 0.205 13.090 1.00 91.00 87 ALA A O 1
ATOM 570 N N . LYS A 1 88 ? -2.969 0.963 13.140 1.00 89.06 88 LYS A N 1
ATOM 571 C CA . LYS A 1 88 ? -2.925 1.603 11.812 1.00 89.06 88 LYS A CA 1
ATOM 572 C C . LYS A 1 88 ? -1.833 2.663 11.734 1.00 89.06 88 LYS A C 1
ATOM 574 O O . LYS A 1 88 ? -1.026 2.642 10.808 1.00 89.06 88 LYS A O 1
ATOM 579 N N . ALA A 1 89 ? -1.767 3.557 12.721 1.00 89.06 89 ALA A N 1
ATOM 580 C CA . ALA A 1 89 ? -0.748 4.601 12.768 1.00 89.06 89 ALA A CA 1
ATOM 581 C C . ALA A 1 89 ? 0.675 4.020 12.867 1.00 89.06 89 ALA A C 1
ATOM 583 O O . ALA A 1 89 ? 1.579 4.480 12.167 1.00 89.06 89 ALA A O 1
ATOM 584 N N . THR A 1 90 ? 0.879 2.985 13.689 1.00 90.50 90 THR A N 1
ATOM 585 C CA . THR A 1 90 ? 2.176 2.303 13.800 1.00 90.50 90 THR A CA 1
ATOM 586 C C . THR A 1 90 ? 2.560 1.596 12.499 1.00 90.50 90 THR A C 1
ATOM 588 O O . THR A 1 90 ? 3.677 1.788 12.026 1.00 90.50 90 THR A O 1
ATOM 591 N N . SER A 1 91 ? 1.650 0.838 11.878 1.00 91.19 91 SER A N 1
ATOM 592 C CA . SER A 1 91 ? 1.911 0.157 10.603 1.00 91.19 91 SER A CA 1
ATOM 593 C C . SER A 1 91 ? 2.227 1.144 9.481 1.00 91.19 91 SER A C 1
ATOM 595 O O . SER A 1 91 ? 3.221 0.957 8.782 1.00 91.19 91 SER A O 1
ATOM 597 N N . ALA A 1 92 ? 1.459 2.232 9.360 1.00 90.75 92 ALA A N 1
ATOM 598 C CA . ALA A 1 92 ? 1.715 3.276 8.371 1.00 90.75 92 ALA A CA 1
ATOM 599 C C . ALA A 1 92 ? 3.100 3.922 8.560 1.00 90.75 92 ALA A C 1
ATOM 601 O O . ALA A 1 92 ? 3.809 4.160 7.585 1.00 90.75 92 ALA A O 1
ATOM 602 N N . ALA A 1 93 ? 3.529 4.155 9.805 1.00 90.25 93 ALA A N 1
ATOM 603 C CA . ALA A 1 93 ? 4.857 4.695 10.088 1.00 90.25 93 ALA A CA 1
ATOM 604 C C . ALA A 1 93 ? 5.983 3.695 9.759 1.00 90.25 93 ALA A C 1
ATOM 606 O O . ALA A 1 93 ? 6.956 4.058 9.096 1.00 90.25 93 ALA A O 1
ATOM 607 N N . THR A 1 94 ? 5.862 2.434 10.191 1.00 90.50 94 THR A N 1
ATOM 608 C CA . THR A 1 94 ? 6.896 1.407 9.974 1.00 90.50 94 THR A CA 1
ATOM 609 C C . THR A 1 94 ? 7.042 1.041 8.497 1.00 90.50 94 THR A C 1
ATOM 611 O O . THR A 1 94 ? 8.160 1.011 7.981 1.00 90.50 94 THR A O 1
ATOM 614 N N . ASN A 1 95 ? 5.932 0.814 7.795 1.00 91.25 95 ASN A N 1
ATOM 615 C CA . ASN A 1 95 ? 5.953 0.508 6.366 1.00 91.25 95 ASN A CA 1
ATOM 616 C C . ASN A 1 95 ? 6.313 1.750 5.537 1.00 91.25 95 ASN A C 1
ATOM 618 O O . ASN A 1 95 ? 7.056 1.656 4.566 1.00 91.25 95 ASN A O 1
ATOM 622 N N . GLY A 1 96 ? 5.864 2.941 5.944 1.00 90.69 96 GLY A N 1
ATOM 623 C CA . GLY A 1 96 ? 6.269 4.191 5.303 1.00 90.69 96 GLY A CA 1
ATOM 624 C C . GLY A 1 96 ? 7.785 4.406 5.348 1.00 90.69 96 GLY A C 1
ATOM 625 O O . GLY A 1 96 ? 8.371 4.855 4.365 1.00 90.69 96 GLY A O 1
ATOM 626 N N . ALA A 1 97 ? 8.443 4.014 6.443 1.00 90.38 97 ALA A N 1
ATOM 627 C CA . ALA A 1 97 ? 9.898 4.072 6.556 1.00 90.38 97 ALA A CA 1
ATOM 628 C C . ALA A 1 97 ? 10.613 3.083 5.616 1.00 90.38 97 ALA A C 1
ATOM 630 O O . ALA A 1 97 ? 11.620 3.450 5.007 1.00 90.38 97 ALA A O 1
ATOM 631 N N . SER A 1 98 ? 10.105 1.855 5.452 1.00 88.44 98 SER A N 1
ATOM 632 C CA . SER A 1 98 ? 10.695 0.884 4.513 1.00 88.44 98 SER A CA 1
ATOM 633 C C . SER A 1 98 ? 10.519 1.319 3.056 1.00 88.44 98 SER A C 1
ATOM 635 O O . SER A 1 98 ? 11.439 1.188 2.248 1.00 88.44 98 SER A O 1
ATOM 637 N N . ILE A 1 99 ? 9.379 1.929 2.741 1.00 90.12 99 ILE A N 1
ATOM 638 C CA . ILE A 1 99 ? 9.086 2.523 1.438 1.00 90.12 99 ILE A CA 1
ATOM 639 C C . ILE A 1 99 ? 10.000 3.721 1.151 1.00 90.12 99 ILE A C 1
ATOM 641 O O . ILE A 1 99 ? 10.606 3.795 0.081 1.00 90.12 99 ILE A O 1
ATOM 645 N N . ALA A 1 100 ? 10.178 4.622 2.118 1.00 88.88 100 ALA A N 1
ATOM 646 C CA . ALA A 1 100 ? 11.104 5.744 1.989 1.00 88.88 100 ALA A CA 1
ATOM 647 C C . ALA A 1 100 ? 12.557 5.273 1.793 1.00 88.88 100 ALA A C 1
ATOM 649 O O . ALA A 1 100 ? 13.297 5.852 0.997 1.00 88.88 100 ALA A O 1
ATOM 650 N N . ALA A 1 101 ? 12.965 4.191 2.465 1.00 88.31 101 ALA A N 1
ATOM 651 C CA . ALA A 1 101 ? 14.281 3.586 2.268 1.00 88.31 101 ALA A CA 1
ATOM 652 C C . ALA A 1 101 ? 14.447 3.020 0.847 1.00 88.31 101 ALA A C 1
ATOM 654 O O . ALA A 1 101 ? 15.489 3.209 0.218 1.00 88.31 101 ALA A O 1
ATOM 655 N N . ALA A 1 102 ? 13.406 2.383 0.306 1.00 87.81 102 ALA A N 1
ATOM 656 C CA . ALA A 1 102 ? 13.410 1.896 -1.067 1.00 87.81 102 ALA A CA 1
ATOM 657 C C . ALA A 1 102 ? 13.546 3.049 -2.080 1.00 87.81 102 ALA A C 1
ATOM 659 O O . ALA A 1 102 ? 14.301 2.951 -3.050 1.00 87.81 102 ALA A O 1
ATOM 660 N N . ALA A 1 103 ? 12.909 4.184 -1.809 1.00 84.88 103 ALA A N 1
ATOM 661 C CA . ALA A 1 103 ? 13.054 5.388 -2.618 1.00 84.88 103 ALA A CA 1
ATOM 662 C C . ALA A 1 103 ? 14.463 5.980 -2.575 1.00 84.88 103 ALA A C 1
ATOM 664 O O . ALA A 1 103 ? 15.029 6.332 -3.609 1.00 84.88 103 ALA A O 1
ATOM 665 N N . ALA A 1 104 ? 15.063 6.024 -1.383 1.00 86.31 104 ALA A N 1
ATOM 666 C CA . ALA A 1 104 ? 16.450 6.438 -1.206 1.00 86.31 104 ALA A CA 1
ATOM 667 C C . ALA A 1 104 ? 17.425 5.523 -1.972 1.00 86.31 104 ALA A C 1
ATOM 669 O O . ALA A 1 104 ? 18.470 5.982 -2.425 1.00 86.31 104 ALA A O 1
ATOM 670 N N . SER A 1 105 ? 17.060 4.251 -2.177 1.00 84.94 105 SER A N 1
ATOM 671 C CA . SER A 1 105 ? 17.810 3.307 -3.018 1.00 84.94 105 SER A CA 1
ATOM 672 C C . SER A 1 105 ? 17.558 3.445 -4.528 1.00 84.94 105 SER A C 1
ATOM 674 O O . SER A 1 105 ? 18.145 2.706 -5.315 1.00 84.94 105 SER A O 1
ATOM 676 N N . GLY A 1 106 ? 16.727 4.403 -4.949 1.00 86.12 106 GLY A N 1
ATOM 677 C CA . GLY A 1 106 ? 16.500 4.736 -6.353 1.00 86.12 106 GLY A CA 1
ATOM 678 C C . GLY A 1 106 ? 15.135 4.336 -6.913 1.00 86.12 106 GLY A C 1
ATOM 679 O O . GLY A 1 106 ? 14.888 4.643 -8.079 1.00 86.12 106 GLY A O 1
ATOM 680 N N . ALA A 1 107 ? 14.245 3.718 -6.133 1.00 90.69 107 ALA A N 1
ATOM 681 C CA . ALA A 1 107 ? 12.873 3.451 -6.567 1.00 90.69 107 ALA A CA 1
ATOM 682 C C . ALA A 1 107 ? 12.020 4.733 -6.591 1.00 90.69 107 ALA A C 1
ATOM 684 O O . ALA A 1 107 ? 12.276 5.686 -5.857 1.00 90.69 107 ALA A O 1
ATOM 685 N N . SER A 1 108 ? 10.993 4.761 -7.432 1.00 92.00 108 SER A N 1
ATOM 686 C CA . SER A 1 108 ? 9.990 5.829 -7.437 1.00 92.00 108 SER A CA 1
ATOM 687 C C . SER A 1 108 ? 8.923 5.563 -6.371 1.00 92.00 108 SER A C 1
ATOM 689 O O . SER A 1 108 ? 8.630 4.405 -6.064 1.00 92.00 108 SER A O 1
ATOM 691 N N . MET A 1 109 ? 8.348 6.625 -5.796 1.00 90.25 109 MET A N 1
ATOM 692 C CA . MET A 1 109 ? 7.355 6.515 -4.718 1.00 90.25 109 MET A CA 1
ATOM 693 C C . MET A 1 109 ? 6.000 7.047 -5.136 1.00 90.25 109 MET A C 1
ATOM 695 O O . MET A 1 109 ? 5.862 8.237 -5.412 1.00 90.25 109 MET A O 1
ATOM 699 N N . HIS A 1 110 ? 4.990 6.188 -5.064 1.00 90.06 110 HIS A N 1
ATOM 700 C CA . HIS A 1 110 ? 3.599 6.588 -5.148 1.00 90.06 110 HIS A CA 1
ATOM 701 C C . HIS A 1 110 ? 3.162 7.300 -3.863 1.00 90.06 110 HIS A C 1
ATOM 703 O O . HIS A 1 110 ? 3.638 6.957 -2.786 1.00 90.06 110 HIS A O 1
ATOM 709 N N . ALA A 1 111 ? 2.250 8.262 -3.954 1.00 88.94 111 ALA A N 1
ATOM 710 C CA . ALA A 1 111 ? 1.567 8.865 -2.821 1.00 88.94 111 ALA A CA 1
ATOM 711 C C . ALA A 1 111 ? 0.054 8.655 -2.957 1.00 88.94 111 ALA A C 1
ATOM 713 O O . ALA A 1 111 ? -0.617 9.328 -3.740 1.00 88.94 111 ALA A O 1
ATOM 714 N N . CYS A 1 112 ? -0.490 7.748 -2.150 1.00 87.38 112 CYS A N 1
ATOM 715 C CA . CYS A 1 112 ? -1.909 7.445 -2.127 1.00 87.38 112 CYS A CA 1
ATOM 716 C C . CYS A 1 112 ? -2.617 8.264 -1.043 1.00 87.38 112 CYS A C 1
ATOM 718 O O . CYS A 1 112 ? -2.396 8.097 0.159 1.00 87.38 112 CYS A O 1
ATOM 720 N N . ALA A 1 113 ? -3.494 9.169 -1.479 1.00 86.62 113 ALA A N 1
ATOM 721 C CA . ALA A 1 113 ? -4.285 10.022 -0.593 1.00 86.62 113 ALA A CA 1
ATOM 722 C C . ALA A 1 113 ? -5.575 9.349 -0.099 1.00 86.62 113 ALA A C 1
ATOM 724 O O . ALA A 1 113 ? -6.360 9.990 0.599 1.00 86.62 113 ALA A O 1
ATOM 725 N N . GLN A 1 114 ? -5.821 8.088 -0.476 1.00 84.12 114 GLN A N 1
ATOM 726 C CA . GLN A 1 114 ? -7.041 7.399 -0.083 1.00 84.12 114 GLN A CA 1
ATOM 727 C C . GLN A 1 114 ? -7.099 7.225 1.427 1.00 84.12 114 GLN A C 1
ATOM 729 O O . GLN A 1 114 ? -6.208 6.599 2.009 1.00 84.12 114 GLN A O 1
ATOM 734 N N . PRO A 1 115 ? -8.164 7.726 2.063 1.00 76.44 115 PRO A N 1
ATOM 735 C CA . PRO A 1 115 ? -8.449 7.372 3.430 1.00 76.44 115 PRO A CA 1
ATOM 736 C C . PRO A 1 115 ? -8.955 5.925 3.456 1.00 76.44 115 PRO A C 1
ATOM 738 O O . PRO A 1 115 ? -10.088 5.633 3.076 1.00 76.44 115 PRO A O 1
ATOM 741 N N . TRP A 1 116 ? -8.145 5.024 3.995 1.00 67.38 116 TRP A N 1
ATOM 742 C CA . TRP A 1 116 ? -8.692 4.079 4.969 1.00 67.38 116 TRP A CA 1
ATOM 743 C C . TRP A 1 116 ? -8.952 4.900 6.253 1.00 67.38 116 TRP A C 1
ATOM 745 O O . TRP A 1 116 ? -8.440 6.021 6.304 1.00 67.38 116 TRP A O 1
ATOM 755 N N . PRO A 1 117 ? -9.787 4.505 7.243 1.00 70.06 117 PRO A N 1
ATOM 756 C CA . PRO A 1 117 ? -10.009 5.354 8.424 1.00 70.06 117 PRO A CA 1
ATOM 757 C C . PRO A 1 117 ? -8.680 5.965 8.890 1.00 70.06 117 PRO A C 1
ATOM 759 O O . PRO A 1 117 ? -7.713 5.211 8.963 1.00 70.06 117 PRO A O 1
ATOM 762 N N . ILE A 1 118 ? -8.634 7.305 9.033 1.00 66.62 118 ILE A N 1
ATOM 763 C CA . ILE A 1 118 ? -7.400 8.120 9.137 1.00 66.62 118 ILE A CA 1
ATOM 764 C C . ILE A 1 118 ? -6.317 7.324 9.880 1.00 66.62 118 ILE A C 1
ATOM 766 O O . ILE A 1 118 ? -6.545 6.996 11.043 1.00 66.62 118 ILE A O 1
ATOM 770 N N . PRO A 1 119 ? -5.160 7.007 9.270 1.00 78.94 119 PRO A N 1
ATOM 771 C CA . PRO A 1 119 ? -4.437 7.757 8.231 1.00 78.94 119 PRO A CA 1
ATOM 772 C C . PRO A 1 119 ? -4.682 7.313 6.768 1.00 78.94 119 PRO A C 1
ATOM 774 O O . PRO A 1 119 ? -5.179 6.215 6.528 1.00 78.94 119 PRO A O 1
ATOM 777 N N . PRO A 1 120 ? -4.306 8.143 5.768 1.00 85.50 120 PRO A N 1
ATOM 778 C CA . PRO A 1 120 ? -4.307 7.726 4.365 1.00 85.50 120 PRO A CA 1
ATOM 779 C C . PRO A 1 120 ? -3.319 6.579 4.109 1.00 85.50 120 PRO A C 1
ATOM 781 O O . PRO A 1 120 ? -2.357 6.408 4.860 1.00 85.50 120 PRO A O 1
ATOM 784 N N . HIS A 1 121 ? -3.525 5.847 3.010 1.00 87.94 121 HIS A N 1
ATOM 785 C CA . HIS A 1 121 ? -2.645 4.755 2.568 1.00 87.94 121 HIS A CA 1
ATOM 786 C C . HIS A 1 121 ? -1.165 5.165 2.483 1.00 87.94 121 HIS A C 1
ATOM 788 O O . HIS A 1 121 ? -0.270 4.380 2.797 1.00 87.94 121 HIS A O 1
ATOM 794 N N . GLY A 1 122 ? -0.907 6.428 2.130 1.00 89.75 122 GLY A N 1
ATOM 795 C CA . GLY A 1 122 ? 0.406 7.042 2.260 1.00 89.75 122 GLY A CA 1
ATOM 796 C C . GLY A 1 122 ? 1.349 6.656 1.121 1.00 89.75 122 GLY A C 1
ATOM 797 O O . GLY A 1 122 ? 0.904 6.505 -0.019 1.00 89.75 122 GLY A O 1
ATOM 798 N N . PRO A 1 123 ? 2.666 6.582 1.374 1.00 92.00 123 PRO A N 1
ATOM 799 C CA . PRO A 1 123 ? 3.623 6.306 0.319 1.00 92.00 123 PRO A CA 1
ATOM 800 C C . PRO A 1 123 ? 3.511 4.848 -0.150 1.00 92.00 123 PRO A C 1
ATOM 802 O O . PRO A 1 123 ? 3.123 3.980 0.627 1.00 92.00 123 PRO A O 1
ATOM 805 N N . GLY A 1 124 ? 3.886 4.570 -1.396 1.00 92.56 124 GLY A N 1
ATOM 806 C CA . GLY A 1 124 ? 3.888 3.230 -1.979 1.00 92.56 124 GLY A CA 1
ATOM 807 C C . GLY A 1 124 ? 5.009 3.013 -2.987 1.00 92.56 124 GLY A C 1
ATOM 808 O O . GLY A 1 124 ? 5.573 3.968 -3.514 1.00 92.56 124 GLY A O 1
ATOM 809 N N . VAL A 1 125 ? 5.348 1.756 -3.261 1.00 93.06 125 VAL A N 1
ATOM 810 C CA . VAL A 1 125 ? 6.387 1.366 -4.232 1.00 93.06 125 VAL A CA 1
ATOM 811 C C . VAL A 1 125 ? 5.930 0.216 -5.109 1.00 93.06 125 VAL A C 1
ATOM 813 O O . VAL A 1 125 ? 5.158 -0.641 -4.681 1.00 93.06 125 VAL A O 1
ATOM 816 N N . VAL A 1 126 ? 6.452 0.178 -6.334 1.00 92.88 126 VAL A N 1
ATOM 817 C CA . VAL A 1 126 ? 6.180 -0.896 -7.293 1.00 92.88 126 VAL A CA 1
ATOM 818 C C . VAL A 1 126 ? 7.116 -2.070 -7.036 1.00 92.88 126 VAL A C 1
ATOM 820 O O . VAL A 1 126 ? 8.335 -1.906 -7.072 1.00 92.88 126 VAL A O 1
ATOM 823 N N . ILE A 1 127 ? 6.551 -3.250 -6.787 1.00 91.81 127 ILE A N 1
ATOM 824 C CA . ILE A 1 127 ? 7.285 -4.431 -6.297 1.00 91.81 127 ILE A CA 1
ATOM 825 C C . ILE A 1 127 ? 7.649 -5.459 -7.379 1.00 91.81 127 ILE A C 1
ATOM 827 O O . ILE A 1 127 ? 8.479 -6.332 -7.141 1.00 91.81 127 ILE A O 1
ATOM 831 N N . ASN A 1 128 ? 7.041 -5.371 -8.559 1.00 89.56 128 ASN A N 1
ATOM 832 C CA . ASN A 1 128 ? 7.143 -6.354 -9.645 1.00 89.56 128 ASN A CA 1
ATOM 833 C C . ASN A 1 128 ? 7.309 -5.675 -11.016 1.00 89.56 128 ASN A C 1
ATOM 835 O O . ASN A 1 128 ? 6.658 -6.063 -11.981 1.00 89.56 128 ASN A O 1
ATOM 839 N N . GLY A 1 129 ? 8.191 -4.671 -11.093 1.00 88.44 129 GLY A N 1
ATOM 840 C CA . GLY A 1 129 ? 8.573 -4.043 -12.363 1.00 88.44 129 GLY A CA 1
ATOM 841 C C . GLY A 1 129 ? 9.215 -5.015 -13.365 1.00 88.44 129 GLY A C 1
ATOM 842 O O . GLY A 1 129 ? 9.442 -6.189 -13.066 1.00 88.44 129 GLY A O 1
ATOM 843 N N . SER A 1 130 ? 9.547 -4.517 -14.560 1.00 89.75 130 SER A N 1
ATOM 844 C CA . SER A 1 130 ? 10.066 -5.338 -15.663 1.00 89.75 130 SER A CA 1
ATOM 845 C C . SER A 1 130 ? 11.294 -6.176 -15.263 1.00 89.75 130 SER A C 1
ATOM 847 O O . SER A 1 130 ? 12.267 -5.638 -14.727 1.00 89.75 130 SER A O 1
ATOM 849 N N . PRO A 1 131 ? 11.319 -7.480 -15.594 1.00 85.00 131 PRO A N 1
ATOM 850 C CA . PRO A 1 131 ? 12.470 -8.339 -15.329 1.00 85.00 131 PRO A CA 1
ATOM 851 C C . PRO A 1 131 ? 13.637 -8.112 -16.305 1.00 85.00 131 PRO A C 1
ATOM 853 O O . PRO A 1 131 ? 14.719 -8.659 -16.096 1.00 85.00 131 PRO A O 1
ATOM 856 N N . THR A 1 132 ? 13.435 -7.350 -17.386 1.00 86.56 132 THR A N 1
ATOM 857 C CA . THR A 1 132 ? 14.412 -7.212 -18.481 1.00 86.56 132 THR A CA 1
ATOM 858 C C . THR A 1 132 ? 14.802 -5.776 -18.792 1.00 86.56 132 THR A C 1
ATOM 860 O O . THR A 1 132 ? 15.893 -5.548 -19.313 1.00 86.56 132 THR A O 1
ATOM 863 N N . VAL A 1 133 ? 13.950 -4.803 -18.464 1.00 89.81 133 VAL A N 1
ATOM 864 C CA . VAL A 1 133 ? 14.211 -3.386 -18.711 1.00 89.81 133 VAL A CA 1
ATOM 865 C C . VAL A 1 133 ? 14.500 -2.688 -17.394 1.00 89.81 133 VAL A C 1
ATOM 867 O O . VAL A 1 133 ? 13.645 -2.599 -16.515 1.00 89.81 133 VAL A O 1
ATOM 870 N N . MET A 1 134 ? 15.722 -2.170 -17.283 1.00 90.62 134 MET A N 1
ATOM 871 C CA . MET A 1 134 ? 16.209 -1.463 -16.104 1.00 90.62 134 MET A CA 1
ATOM 872 C C . MET A 1 134 ? 16.364 0.030 -16.402 1.00 90.62 134 MET A C 1
ATOM 874 O O . MET A 1 134 ? 16.948 0.416 -17.413 1.00 90.62 134 MET A O 1
ATOM 878 N N . ILE A 1 135 ? 15.898 0.874 -15.487 1.00 90.75 135 ILE A N 1
ATOM 879 C CA . ILE A 1 135 ? 16.016 2.331 -15.514 1.00 90.75 135 ILE A CA 1
ATOM 880 C C . ILE A 1 135 ? 16.735 2.754 -14.236 1.00 90.75 135 ILE A C 1
ATOM 882 O O . ILE A 1 135 ? 16.231 2.561 -13.133 1.00 90.75 135 ILE A O 1
ATOM 886 N N . GLY A 1 136 ? 17.947 3.298 -14.364 1.00 87.50 136 GLY A N 1
ATOM 887 C CA . GLY A 1 136 ? 18.759 3.655 -13.193 1.00 87.50 136 GLY A CA 1
ATOM 888 C C . GLY A 1 136 ? 19.027 2.460 -12.268 1.00 87.50 136 GLY A C 1
ATOM 889 O O . GLY A 1 136 ? 18.947 2.597 -11.053 1.00 87.50 136 GLY A O 1
ATOM 890 N N . ASN A 1 137 ? 19.298 1.285 -12.852 1.00 88.69 137 ASN A N 1
ATOM 891 C CA . ASN A 1 137 ? 19.536 0.021 -12.143 1.00 88.69 137 ASN A CA 1
ATOM 892 C C . ASN A 1 137 ? 18.337 -0.522 -11.336 1.00 88.69 137 ASN A C 1
ATOM 894 O O . ASN A 1 137 ? 18.501 -1.427 -10.518 1.00 88.69 137 ASN A O 1
ATOM 898 N N . CYS A 1 138 ? 17.143 0.015 -11.588 1.00 91.00 138 CYS A N 1
ATOM 899 C CA . CYS A 1 138 ? 15.878 -0.415 -11.006 1.00 91.00 138 CYS A CA 1
ATOM 900 C C . CYS A 1 138 ? 14.933 -0.926 -12.109 1.00 91.00 138 CYS A C 1
ATOM 902 O O . CYS A 1 138 ? 14.972 -0.383 -13.215 1.00 91.00 138 CYS A O 1
ATOM 904 N N . PRO A 1 139 ? 14.074 -1.924 -11.849 1.00 92.06 139 PRO A N 1
ATOM 905 C CA . PRO A 1 139 ? 13.088 -2.402 -12.821 1.00 92.06 139 PRO A CA 1
ATOM 906 C C . PRO A 1 139 ? 12.189 -1.276 -13.339 1.00 92.06 139 PRO A C 1
ATOM 908 O O . PRO A 1 139 ? 11.706 -0.461 -12.556 1.00 92.06 139 PRO A O 1
ATOM 911 N N . ALA A 1 140 ? 11.937 -1.220 -14.644 1.00 92.19 140 ALA A N 1
ATOM 912 C CA . ALA A 1 140 ? 11.005 -0.247 -15.207 1.00 92.19 140 ALA A CA 1
ATOM 913 C C . ALA A 1 140 ? 9.553 -0.605 -14.851 1.00 92.19 140 ALA A C 1
ATOM 915 O O . ALA A 1 140 ? 9.144 -1.752 -15.037 1.00 92.19 140 ALA A O 1
ATOM 916 N N . CYS A 1 141 ? 8.775 0.365 -14.365 1.00 91.94 141 CYS A N 1
ATOM 917 C CA . CYS A 1 141 ? 7.366 0.158 -14.020 1.00 91.94 141 CYS A CA 1
ATOM 918 C C . CYS A 1 141 ? 6.457 0.176 -15.252 1.00 91.94 141 CYS A C 1
ATOM 920 O O . CYS A 1 141 ? 6.705 0.902 -16.220 1.00 91.94 141 CYS A O 1
ATOM 922 N N . ARG A 1 142 ? 5.363 -0.579 -15.182 1.00 90.44 142 ARG A N 1
ATOM 923 C CA . ARG A 1 142 ? 4.393 -0.778 -16.258 1.00 90.44 142 ARG A CA 1
ATOM 924 C C . ARG A 1 142 ? 2.976 -0.837 -15.720 1.00 90.44 142 ARG A C 1
ATOM 926 O O . ARG A 1 142 ? 2.742 -1.135 -14.549 1.00 90.44 142 ARG A O 1
A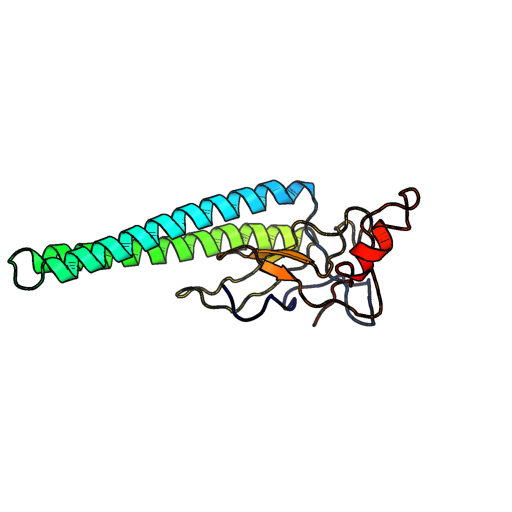TOM 933 N N . MET A 1 143 ? 2.021 -0.573 -16.599 1.00 86.88 143 MET A N 1
ATOM 934 C CA . MET A 1 143 ? 0.613 -0.816 -16.323 1.00 86.88 143 MET A CA 1
ATOM 935 C C . MET A 1 143 ? 0.409 -2.285 -15.939 1.00 86.88 143 MET A C 1
ATOM 937 O O . MET A 1 143 ? 0.861 -3.170 -16.643 1.00 86.88 143 MET A O 1
ATOM 941 N N . GLY A 1 144 ? -0.280 -2.566 -14.843 1.00 85.94 144 GLY A N 1
ATOM 942 C CA . GLY A 1 144 ? -0.453 -3.922 -14.328 1.00 85.94 144 GLY A CA 1
ATOM 943 C C . GLY A 1 144 ? 0.557 -4.319 -13.252 1.00 85.94 144 GLY A C 1
ATOM 944 O O . GLY A 1 144 ? 0.288 -5.275 -12.524 1.00 85.94 144 GLY A O 1
ATOM 945 N N . ASP A 1 145 ? 1.665 -3.587 -13.081 1.00 89.75 145 ASP A N 1
ATOM 946 C CA . ASP A 1 145 ? 2.546 -3.840 -11.943 1.00 89.75 145 ASP A CA 1
ATOM 947 C C . ASP A 1 145 ? 1.839 -3.427 -10.628 1.00 89.75 145 ASP A C 1
ATOM 949 O O . ASP A 1 145 ? 1.006 -2.514 -10.567 1.00 89.75 145 ASP A O 1
ATOM 953 N N . THR A 1 146 ? 2.161 -4.155 -9.567 1.00 90.06 146 THR A N 1
ATOM 954 C CA . THR A 1 146 ? 1.616 -4.066 -8.217 1.00 90.06 146 THR A CA 1
ATOM 955 C C . THR A 1 146 ? 2.354 -3.012 -7.404 1.00 90.06 146 THR A C 1
ATOM 957 O O . THR A 1 146 ? 3.585 -3.016 -7.306 1.00 90.06 146 THR A O 1
ATOM 960 N N . ILE A 1 147 ? 1.581 -2.156 -6.749 1.00 89.81 147 ILE A N 1
ATOM 961 C CA . ILE A 1 147 ? 2.035 -1.182 -5.766 1.00 89.81 147 ILE A CA 1
ATOM 962 C C . ILE A 1 147 ? 1.697 -1.709 -4.376 1.00 89.81 147 ILE A C 1
ATOM 964 O O . ILE A 1 147 ? 0.559 -2.100 -4.109 1.00 89.81 147 ILE A O 1
ATOM 968 N N . ILE A 1 148 ? 2.684 -1.676 -3.487 1.00 91.75 148 ILE A N 1
ATOM 969 C CA . ILE A 1 148 ? 2.476 -1.850 -2.052 1.00 91.75 148 ILE A CA 1
ATOM 970 C C . ILE A 1 148 ? 2.581 -0.485 -1.388 1.00 91.75 148 ILE A C 1
ATOM 972 O O . ILE A 1 148 ? 3.583 0.210 -1.558 1.00 91.75 148 ILE A O 1
ATOM 976 N N . GLU A 1 149 ? 1.540 -0.115 -0.653 1.00 91.81 149 GLU A N 1
ATOM 977 C CA . GLU A 1 149 ? 1.431 1.139 0.093 1.00 91.81 149 GLU A CA 1
ATOM 978 C C . GLU A 1 149 ? 1.766 0.912 1.571 1.00 91.81 149 GLU A C 1
ATOM 980 O O . GLU A 1 149 ? 1.823 -0.225 2.047 1.00 91.81 149 GLU A O 1
ATOM 985 N N . ALA A 1 150 ? 2.020 1.991 2.313 1.00 91.88 150 ALA A N 1
ATOM 986 C CA . ALA A 1 150 ? 2.370 1.897 3.727 1.00 91.88 150 ALA A CA 1
ATOM 987 C C . ALA A 1 150 ? 1.262 1.219 4.542 1.00 91.88 150 ALA A C 1
ATOM 989 O O . ALA A 1 150 ? 1.528 0.506 5.510 1.00 91.88 150 ALA A O 1
ATOM 990 N N . ILE A 1 151 ? 0.014 1.418 4.139 1.00 89.69 151 ILE A N 1
ATOM 991 C CA . ILE A 1 151 ? -1.132 0.734 4.706 1.00 89.69 151 ILE A CA 1
ATOM 992 C C . ILE A 1 151 ? -2.205 0.559 3.630 1.00 89.69 151 ILE A C 1
ATOM 994 O O . ILE A 1 151 ? -2.327 1.389 2.733 1.00 89.69 151 ILE A O 1
ATOM 998 N N . GLY A 1 152 ? -2.993 -0.505 3.746 1.00 85.06 152 GLY A N 1
ATOM 999 C CA . GLY A 1 152 ? -4.034 -0.848 2.785 1.00 85.06 152 GLY A CA 1
ATOM 1000 C C . GLY A 1 152 ? -3.651 -2.046 1.912 1.00 85.06 152 GLY A C 1
ATOM 1001 O O . GLY A 1 152 ? -2.535 -2.563 2.010 1.00 85.06 152 GLY A O 1
ATOM 1002 N N . PRO A 1 153 ? -4.600 -2.528 1.098 1.00 85.12 153 PRO A N 1
ATOM 1003 C CA . PRO A 1 153 ? -4.375 -3.669 0.226 1.00 85.12 153 PRO A CA 1
ATOM 1004 C C . PRO A 1 153 ? -3.426 -3.308 -0.932 1.00 85.12 153 PRO A C 1
ATOM 1006 O O . PRO A 1 153 ? -3.342 -2.139 -1.317 1.00 85.12 153 PRO A O 1
ATOM 1009 N N . PRO A 1 154 ? -2.762 -4.301 -1.550 1.00 87.25 154 PRO A N 1
ATOM 1010 C CA . PRO A 1 154 ? -2.015 -4.094 -2.786 1.00 87.25 154 PRO A CA 1
ATOM 1011 C C . PRO A 1 154 ? -2.882 -3.470 -3.887 1.00 87.25 154 PRO A C 1
ATOM 1013 O O . PRO A 1 154 ? -4.019 -3.891 -4.110 1.00 87.25 154 PRO A O 1
ATOM 1016 N N . ASN A 1 155 ? -2.313 -2.511 -4.615 1.00 85.62 155 ASN A N 1
ATOM 1017 C CA . ASN A 1 155 ? -2.957 -1.846 -5.744 1.00 85.62 155 ASN A CA 1
ATOM 1018 C C . ASN A 1 155 ? -2.256 -2.186 -7.065 1.00 85.62 155 ASN A C 1
ATOM 1020 O O . ASN A 1 155 ? -1.127 -2.667 -7.076 1.00 85.62 155 ASN A O 1
ATOM 1024 N N . THR A 1 156 ? -2.906 -1.912 -8.195 1.00 87.06 156 THR A N 1
ATOM 1025 C CA . THR A 1 156 ? -2.368 -2.181 -9.538 1.00 87.06 156 THR A CA 1
ATOM 1026 C C . THR A 1 156 ? -2.314 -0.898 -10.351 1.00 87.06 156 THR A C 1
ATOM 1028 O O . THR A 1 156 ? -3.292 -0.156 -10.379 1.00 87.06 156 THR A O 1
ATOM 1031 N N . ILE A 1 157 ? -1.208 -0.633 -11.045 1.00 86.62 157 ILE A N 1
ATOM 1032 C CA . ILE A 1 157 ? -1.103 0.544 -11.917 1.00 86.62 157 ILE A CA 1
ATOM 1033 C C . ILE A 1 157 ? -2.021 0.364 -13.120 1.00 86.62 157 ILE A C 1
ATOM 1035 O O . ILE A 1 157 ? -1.948 -0.659 -13.794 1.00 86.62 157 ILE A O 1
ATOM 1039 N N . MET A 1 158 ? -2.853 1.349 -13.442 1.00 80.62 158 MET A N 1
ATOM 1040 C CA . MET A 1 158 ? -3.814 1.195 -14.545 1.00 80.62 158 MET A CA 1
ATOM 1041 C C . MET A 1 158 ? -3.643 2.115 -15.726 1.00 80.62 158 MET A C 1
ATOM 1043 O O . MET A 1 158 ? -4.320 1.917 -16.728 1.00 80.62 158 MET A O 1
ATOM 1047 N N . MET A 1 159 ? -2.714 3.058 -15.651 1.00 79.94 159 MET A N 1
ATOM 1048 C CA . MET A 1 159 ? -2.362 3.882 -16.794 1.00 79.94 159 MET A CA 1
ATOM 1049 C C . MET A 1 159 ? -0.847 3.963 -16.917 1.00 79.94 159 MET A C 1
ATOM 1051 O O . MET A 1 159 ? -0.138 4.177 -15.937 1.00 79.94 159 MET A O 1
ATOM 1055 N N . GLY A 1 160 ? -0.376 3.803 -18.148 1.00 82.12 160 GLY A N 1
ATOM 1056 C CA . GLY A 1 160 ? 0.992 4.079 -18.559 1.00 82.12 160 GLY A CA 1
ATOM 1057 C C . GLY A 1 160 ? 0.994 4.890 -19.854 1.00 82.12 160 GLY A C 1
ATOM 1058 O O . GLY A 1 160 ? -0.050 5.219 -20.418 1.00 82.12 160 GLY A O 1
ATOM 1059 N N . CYS A 1 161 ? 2.182 5.204 -20.343 1.00 84.00 161 CYS A N 1
ATOM 1060 C CA . CYS A 1 161 ? 2.414 5.834 -21.625 1.00 84.00 161 CYS A CA 1
ATOM 1061 C C . CYS A 1 161 ? 1.894 4.938 -22.759 1.00 84.00 161 CYS A C 1
ATOM 1063 O O . CYS A 1 161 ? 2.381 3.829 -22.968 1.00 84.00 161 CYS A O 1
ATOM 1065 N N . THR A 1 162 ? 0.920 5.432 -23.522 1.00 82.88 162 THR A N 1
ATOM 1066 C CA . THR A 1 162 ? 0.280 4.678 -24.614 1.00 82.88 162 THR A CA 1
ATOM 1067 C C . THR A 1 162 ? 1.176 4.491 -25.838 1.00 82.88 162 THR A C 1
ATOM 1069 O O . THR A 1 162 ? 0.847 3.706 -26.723 1.00 82.88 162 THR A O 1
ATOM 1072 N N . THR A 1 163 ? 2.306 5.199 -25.907 1.00 84.56 163 THR A N 1
ATOM 1073 C CA . THR A 1 163 ? 3.232 5.158 -27.047 1.00 84.56 163 THR A CA 1
ATOM 1074 C C . THR A 1 163 ? 4.448 4.264 -26.816 1.00 84.56 163 THR A C 1
ATOM 1076 O O . THR A 1 163 ? 5.188 4.007 -27.765 1.00 84.56 163 THR A O 1
ATOM 1079 N N . VAL A 1 164 ? 4.667 3.769 -25.590 1.00 85.62 164 VAL A N 1
ATOM 1080 C CA . VAL A 1 164 ? 5.826 2.934 -25.244 1.00 85.62 164 VAL A CA 1
ATOM 1081 C C . VAL A 1 164 ? 5.385 1.700 -24.470 1.00 85.62 164 VAL A C 1
ATOM 1083 O O . VAL A 1 164 ? 4.785 1.800 -23.402 1.00 85.62 164 VAL A O 1
ATOM 1086 N N . ILE A 1 165 ? 5.753 0.531 -24.995 1.00 86.62 165 ILE A N 1
ATOM 1087 C CA . ILE A 1 165 ? 5.494 -0.775 -24.388 1.00 86.62 165 ILE A CA 1
ATOM 1088 C C . ILE A 1 165 ? 6.817 -1.392 -23.922 1.00 86.62 165 ILE A C 1
ATOM 1090 O O . ILE A 1 165 ? 7.771 -1.496 -24.693 1.00 86.62 165 ILE A O 1
ATOM 1094 N N . ILE A 1 166 ? 6.862 -1.821 -22.662 1.00 86.88 166 ILE A N 1
ATOM 1095 C CA . ILE A 1 166 ? 7.987 -2.499 -22.017 1.00 86.88 166 ILE A CA 1
ATOM 1096 C C . ILE A 1 166 ? 7.663 -3.990 -21.907 1.00 86.88 166 ILE A C 1
ATOM 1098 O O . ILE A 1 166 ? 6.692 -4.387 -21.262 1.00 86.88 166 ILE A O 1
ATOM 1102 N N . GLY A 1 167 ? 8.498 -4.819 -22.533 1.00 80.25 167 GLY A N 1
ATOM 1103 C CA . GLY A 1 167 ? 8.315 -6.269 -22.564 1.00 80.25 167 GLY A CA 1
ATOM 1104 C C . GLY A 1 167 ? 8.735 -6.999 -21.280 1.00 80.25 167 GLY A C 1
ATOM 1105 O O . GLY A 1 167 ? 9.543 -6.508 -20.492 1.00 80.25 167 GLY A O 1
ATOM 1106 N N . ASP A 1 168 ? 8.212 -8.219 -21.123 1.00 71.75 168 ASP A N 1
ATOM 1107 C CA . ASP A 1 168 ? 8.571 -9.180 -20.061 1.00 71.75 168 ASP A CA 1
ATOM 1108 C C . ASP A 1 168 ? 9.649 -10.187 -20.474 1.00 71.75 168 ASP A C 1
ATOM 1110 O O . ASP A 1 168 ? 10.274 -10.830 -19.635 1.00 71.75 168 ASP A O 1
ATOM 1114 N N . THR A 1 169 ? 9.869 -10.358 -21.776 1.00 62.66 169 THR A N 1
ATOM 1115 C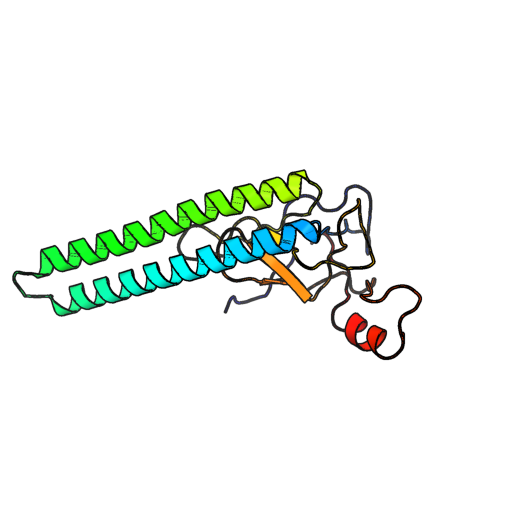 CA . THR A 1 169 ? 10.756 -11.391 -22.320 1.00 62.66 169 THR A CA 1
ATOM 1116 C C . THR A 1 169 ? 12.019 -10.770 -22.892 1.00 62.66 169 THR A C 1
ATOM 1118 O O . THR A 1 169 ? 11.944 -9.837 -23.691 1.00 62.66 169 THR A O 1
ATOM 1121 N N . GLY A 1 170 ? 13.181 -11.315 -22.523 1.00 57.00 170 GLY A N 1
ATOM 1122 C CA . GLY A 1 170 ? 14.459 -10.924 -23.118 1.00 57.00 170 GLY A CA 1
ATOM 1123 C C . GLY A 1 170 ? 14.486 -11.220 -24.619 1.00 57.00 170 GLY A C 1
ATOM 1124 O O . GLY A 1 170 ? 13.657 -11.984 -25.116 1.00 57.00 170 GLY A O 1
ATOM 1125 N N . MET A 1 171 ? 15.463 -10.657 -25.338 1.00 54.28 171 MET A N 1
ATOM 1126 C CA . MET A 1 171 ? 15.600 -10.704 -26.810 1.00 54.28 171 MET A CA 1
ATOM 1127 C C . MET A 1 171 ? 15.721 -12.121 -27.444 1.00 54.28 171 MET A C 1
ATOM 1129 O O . MET A 1 171 ? 16.041 -12.228 -28.623 1.00 54.28 171 MET A O 1
ATOM 1133 N N . GLY A 1 172 ? 15.442 -13.209 -26.711 1.00 54.72 172 GLY A N 1
ATOM 1134 C CA . GLY A 1 172 ? 15.455 -14.602 -27.184 1.00 54.72 172 GLY A CA 1
ATOM 1135 C C . GLY A 1 172 ? 14.228 -15.458 -26.819 1.00 54.72 172 GLY A C 1
ATOM 1136 O O . GLY A 1 172 ? 14.244 -16.656 -27.083 1.00 54.72 172 GLY A O 1
ATOM 1137 N N . GLY A 1 173 ? 13.174 -14.897 -26.209 1.00 58.53 173 GLY A N 1
ATOM 1138 C CA . GLY A 1 173 ? 11.922 -15.625 -25.931 1.00 58.53 173 GLY A CA 1
ATOM 1139 C C . GLY A 1 173 ? 11.002 -15.719 -27.157 1.00 58.53 173 GLY A C 1
ATOM 1140 O O . GLY A 1 173 ? 11.108 -14.909 -28.071 1.00 58.53 173 GLY A O 1
ATOM 1141 N N . THR A 1 174 ? 10.080 -16.685 -27.201 1.00 58.47 174 THR A N 1
ATOM 1142 C CA . THR A 1 174 ? 9.088 -16.837 -28.286 1.00 58.47 174 THR A CA 1
ATOM 1143 C C . THR A 1 174 ? 8.166 -15.609 -28.368 1.00 58.47 174 THR A C 1
ATOM 1145 O O . THR A 1 174 ? 7.164 -15.517 -27.660 1.00 58.47 174 THR A O 1
ATOM 1148 N N . GLN A 1 175 ? 8.523 -14.651 -29.226 1.00 57.38 175 GLN A N 1
ATOM 1149 C CA . GLN A 1 175 ? 7.989 -13.281 -29.239 1.00 57.38 175 GLN A CA 1
ATOM 1150 C C . GLN A 1 175 ? 6.474 -13.189 -29.529 1.00 57.38 175 GLN A C 1
ATOM 1152 O O . GLN A 1 175 ? 5.801 -12.313 -28.999 1.00 57.38 175 GLN A O 1
ATOM 1157 N N . GLY A 1 176 ? 5.888 -14.111 -30.300 1.00 52.34 176 GLY A N 1
ATOM 1158 C CA . GLY A 1 176 ? 4.514 -13.959 -30.812 1.00 52.34 176 GLY A CA 1
ATOM 1159 C C . GLY A 1 176 ? 3.399 -13.922 -29.754 1.00 52.34 176 GLY A C 1
ATOM 1160 O O . GLY A 1 176 ? 2.514 -13.077 -29.829 1.00 52.34 176 GLY A O 1
ATOM 1161 N N . ALA A 1 177 ? 3.445 -14.799 -28.747 1.00 50.84 177 ALA A N 1
ATOM 1162 C CA . ALA A 1 177 ? 2.433 -14.827 -27.683 1.00 50.84 177 ALA A CA 1
ATOM 1163 C C . ALA A 1 177 ? 2.713 -13.775 -26.592 1.00 50.84 177 ALA A C 1
ATOM 1165 O O . ALA A 1 177 ? 1.786 -13.138 -26.090 1.00 50.84 177 ALA A O 1
ATOM 1166 N N . ALA A 1 178 ? 3.995 -13.537 -26.291 1.00 51.41 178 ALA A N 1
ATOM 1167 C CA . ALA A 1 178 ? 4.448 -12.570 -25.294 1.00 51.41 178 ALA A CA 1
ATOM 1168 C C . ALA A 1 178 ? 4.157 -11.112 -25.694 1.00 51.41 178 ALA A C 1
ATOM 1170 O O . ALA A 1 178 ? 3.769 -10.327 -24.835 1.00 51.41 178 ALA A O 1
ATOM 1171 N N . LEU A 1 179 ? 4.258 -10.751 -26.983 1.00 51.34 179 LEU A N 1
ATOM 1172 C CA . LEU A 1 179 ? 3.898 -9.404 -27.447 1.00 51.34 179 LEU A CA 1
ATOM 1173 C C . LEU A 1 179 ? 2.397 -9.106 -27.308 1.00 51.34 179 LEU A C 1
ATOM 1175 O O . LEU A 1 179 ? 2.041 -7.965 -27.037 1.00 51.34 179 LEU A O 1
ATOM 1179 N N . SER A 1 180 ? 1.517 -10.104 -27.457 1.00 49.88 180 SER A N 1
ATOM 1180 C CA . SER A 1 180 ? 0.064 -9.890 -27.338 1.00 49.88 180 SER A CA 1
ATOM 1181 C C . SER A 1 180 ? -0.390 -9.640 -25.893 1.00 49.88 180 SER A C 1
ATOM 1183 O O . SER A 1 180 ? -1.246 -8.790 -25.661 1.00 49.88 180 SER A O 1
ATOM 1185 N N . ALA A 1 181 ? 0.237 -10.309 -24.918 1.00 48.38 181 ALA A N 1
ATOM 1186 C CA . ALA A 1 181 ? 0.004 -10.067 -23.495 1.00 48.38 181 ALA A CA 1
ATOM 1187 C C . ALA A 1 181 ? 0.689 -8.771 -23.020 1.00 48.38 181 ALA A C 1
ATOM 1189 O O . ALA A 1 181 ? 0.064 -7.960 -22.343 1.00 48.38 181 ALA A O 1
ATOM 1190 N N . ALA A 1 182 ? 1.928 -8.510 -23.458 1.00 49.78 182 ALA A N 1
ATOM 1191 C CA . ALA A 1 182 ? 2.646 -7.272 -23.147 1.00 49.78 182 ALA A CA 1
ATOM 1192 C C . ALA A 1 182 ? 1.995 -6.026 -23.776 1.00 49.78 182 ALA A C 1
ATOM 1194 O O . ALA A 1 182 ? 2.087 -4.942 -23.218 1.00 49.78 182 ALA A O 1
ATOM 1195 N N . ALA A 1 183 ? 1.286 -6.142 -24.901 1.00 50.81 183 ALA A N 1
ATOM 1196 C CA . ALA A 1 183 ? 0.506 -5.028 -25.445 1.00 50.81 183 ALA A CA 1
ATOM 1197 C C . ALA A 1 183 ? -0.710 -4.667 -24.566 1.00 50.81 183 ALA A C 1
ATOM 1199 O O . ALA A 1 183 ? -1.139 -3.516 -24.568 1.00 50.81 183 ALA A O 1
ATOM 1200 N N . ALA A 1 184 ? -1.242 -5.622 -23.792 1.00 52.62 184 ALA A N 1
ATOM 1201 C CA . ALA A 1 184 ? -2.377 -5.405 -22.894 1.00 52.62 184 ALA A CA 1
ATOM 1202 C C . ALA A 1 184 ? -1.971 -4.884 -21.499 1.00 52.62 184 ALA A C 1
ATOM 1204 O O . ALA A 1 184 ? -2.813 -4.312 -20.815 1.00 52.62 184 ALA A O 1
ATOM 1205 N N . SER A 1 185 ? -0.707 -5.054 -21.080 1.00 60.00 185 SER A N 1
ATOM 1206 C CA . SER A 1 185 ? -0.209 -4.693 -19.734 1.00 60.00 185 SER A CA 1
ATOM 1207 C C . SER A 1 185 ? 1.259 -4.222 -19.700 1.00 60.00 185 SER A C 1
ATOM 1209 O O . SER A 1 185 ? 1.958 -4.394 -18.713 1.00 60.00 185 SER A O 1
ATOM 1211 N N . GLY A 1 186 ? 1.804 -3.703 -20.797 1.00 69.69 186 GLY A N 1
ATOM 1212 C CA . GLY A 1 186 ? 3.220 -3.311 -20.885 1.00 69.69 186 GLY A CA 1
ATOM 1213 C C . GLY A 1 186 ? 3.430 -1.812 -21.024 1.00 69.69 186 GLY A C 1
ATOM 1214 O O . GLY A 1 186 ? 4.569 -1.379 -21.172 1.00 69.69 186 GLY A O 1
ATOM 1215 N N . ALA A 1 187 ? 2.359 -1.014 -21.007 1.00 79.31 187 ALA A N 1
ATOM 1216 C CA . ALA A 1 187 ? 2.452 0.435 -21.136 1.00 79.31 187 ALA A CA 1
ATOM 1217 C C . ALA A 1 187 ? 3.377 1.002 -20.053 1.00 79.31 187 ALA A C 1
ATOM 1219 O O . ALA A 1 187 ? 3.150 0.790 -18.861 1.00 79.31 187 ALA A O 1
ATOM 1220 N N . ALA A 1 188 ? 4.436 1.686 -20.478 1.00 81.62 188 ALA A N 1
ATOM 1221 C CA . ALA A 1 188 ? 5.485 2.176 -19.598 1.00 81.62 188 ALA A CA 1
ATOM 1222 C C . ALA A 1 188 ? 4.963 3.239 -18.631 1.00 81.62 188 ALA A C 1
ATOM 1224 O O . ALA A 1 188 ? 4.355 4.216 -19.056 1.00 81.62 188 ALA A O 1
ATOM 1225 N N . CYS A 1 189 ? 5.241 3.110 -17.343 1.00 81.12 189 CYS A N 1
ATOM 1226 C CA . CYS A 1 189 ? 4.771 4.078 -16.361 1.00 81.12 189 CYS A CA 1
ATOM 1227 C C . CYS A 1 189 ? 5.641 5.331 -16.326 1.00 81.12 189 CYS A C 1
ATOM 1229 O O . CYS A 1 189 ? 6.874 5.261 -16.339 1.00 81.12 189 CYS A O 1
ATOM 1231 N N . VAL A 1 190 ? 4.980 6.480 -16.247 1.00 77.75 190 VAL A N 1
ATOM 1232 C CA . VAL A 1 190 ? 5.593 7.809 -16.273 1.00 77.75 190 VAL A CA 1
ATOM 1233 C C . VAL A 1 190 ? 4.933 8.713 -15.242 1.00 77.75 190 VAL A C 1
ATOM 1235 O O . VAL A 1 190 ? 3.859 8.388 -14.742 1.00 77.75 190 VAL A O 1
ATOM 1238 N N . GLU A 1 191 ? 5.599 9.805 -14.882 1.00 73.81 191 GLU A N 1
ATOM 1239 C CA . GLU A 1 191 ? 5.006 10.863 -14.060 1.00 73.81 191 GLU A CA 1
ATOM 1240 C C . GLU A 1 191 ? 3.685 11.341 -14.667 1.00 73.81 191 GLU A C 1
ATOM 1242 O O . GLU A 1 191 ? 3.627 11.585 -15.871 1.00 73.81 191 GLU A O 1
ATOM 1247 N N . THR A 1 192 ? 2.639 11.442 -13.847 1.00 63.16 192 THR A N 1
ATOM 1248 C CA . THR A 1 192 ? 1.311 11.926 -14.256 1.00 63.16 192 THR A CA 1
ATOM 1249 C C . THR A 1 192 ? 0.963 13.242 -13.602 1.00 63.16 192 THR A C 1
ATOM 1251 O O . THR A 1 192 ? 1.236 13.345 -12.383 1.00 63.16 192 THR A O 1
#

pLDDT: mean 83.78, std 13.1, range [37.38, 97.31]

Sequence (192 aa):
MHPLPPVLTGGPPAPNVLIGYLMAWKGIPLAAAPGIMAASAATEATLQALETAAKVAEAAAAAAAGTPGAPAAAAAATAARLAAETAKATSAATNGASIAAAAASGASMHACAQPWPIPPHGPGVVINGSPTVMIGNCPACRMGDTIIEAIGPPNTIMMGCTTVIIGDTGMGGTQGAALSAAAASGAACVET